Protein AF-A0A383CE31-F1 (afdb_monomer_lite)

Secondary structure (DSSP, 8-state):
---EEEEEEEE-TT--PPEEEETTT-SSHHHHHHHSPPP--EEEEEEEE--TT-----B----------EEEE-SEEEE--EEE-S-EEEEESSSSGGGEEEE-TTSB-SEEE--SSEEEEEES-EEE--EESSB-SSEEEEEEEEEEEEEES-EEES-EESSB-SSEEEEEEEEEEES-EEES-EESSB-SSEEEEEEEEEEES-EEES-TT-EEE--TT-EEES-EEE--SSS--EEE-

Organism: NCBI:txid408172

Sequence (241 aa):
GGSQSFSFSYTADNFTFSSLNVPSEYGTIQSAVDAAMVTSYSENINMSIDDPYITPAIITNYGYSGSGDTVYVSPGTYTENITIDKSVNLIATADDPVSTIIDGGHNGLVITVNSGGGLFTLNGFTIQNGQSDYVGGGILVEWGYNMIVEIKNNIIKDNYASVVGGGLYSWNAIGSVTRNIFTNNSTDEGGNAARLNHGGINFYNNTLWENDNSLYVRSSDHRIINNIIWDNDDHEFILVN

Foldseek 3Di:
DKDKDKDKDKDQPDPDAAEAEPPVRPPALQVSLVVQDFRWIWIWIDIDIPDPVDDDDTPTDDIDREGAHEYEYEFDEGQDAHEHQGAYAYEYPDPAQVRAEQAPQLPAESYEYHNLEYEHEDYRHEFENFEEQAEHSRYEADDHDHHEYHAENYEQEHAEYAAEARRYEHAEYEYEHEHYEFAHAEYDHALRRYEAAYYAYEYEHYEYEQYANNHEHEDPNYHHPHYHYDHHPDPHNYHYD

Radius of gyration: 20.83 Å; chains: 1; bounding box: 40×59×61 Å

pLDDT: mean 86.42, std 16.07, range [47.06, 98.94]

Structure (mmCIF, N/CA/C/O backbone):
data_AF-A0A383CE31-F1
#
_entry.id   AF-A0A383CE31-F1
#
loop_
_atom_site.group_PDB
_atom_site.id
_atom_site.type_symbol
_atom_site.label_atom_id
_atom_site.label_alt_id
_atom_site.label_comp_id
_atom_site.label_asym_id
_atom_site.label_entity_id
_atom_site.label_seq_id
_atom_site.pdbx_PDB_ins_code
_atom_site.Cartn_x
_atom_site.Cartn_y
_atom_site.Cartn_z
_atom_site.occupancy
_atom_site.B_iso_or_equiv
_atom_site.auth_seq_id
_atom_site.auth_comp_id
_atom_site.auth_asym_id
_atom_site.auth_atom_id
_atom_site.pdbx_PDB_model_num
ATOM 1 N N . GLY A 1 1 ? 12.964 36.914 43.853 1.00 49.59 1 GLY A N 1
ATOM 2 C CA . GLY A 1 1 ? 13.213 35.639 43.164 1.00 49.59 1 GLY A CA 1
ATOM 3 C C . GLY A 1 1 ? 11.875 35.150 42.691 1.00 49.59 1 GLY A C 1
ATOM 4 O O . GLY A 1 1 ? 10.996 35.036 43.530 1.00 49.59 1 GLY A O 1
ATOM 5 N N . GLY A 1 2 ? 11.690 34.997 41.383 1.00 60.19 2 GLY A N 1
ATOM 6 C CA . GLY A 1 2 ? 10.431 34.495 40.838 1.00 60.19 2 GLY A CA 1
ATOM 7 C C . GLY A 1 2 ? 10.354 32.981 40.993 1.00 60.19 2 GLY A C 1
ATOM 8 O O . GLY A 1 2 ? 11.372 32.299 40.868 1.00 60.19 2 GLY A O 1
ATOM 9 N N . SER A 1 3 ? 9.161 32.473 41.277 1.00 60.56 3 SER A N 1
ATOM 10 C CA . SER A 1 3 ? 8.849 31.054 41.146 1.00 60.56 3 SER A CA 1
ATOM 11 C C . SER A 1 3 ? 8.190 30.831 39.787 1.00 60.56 3 SER A C 1
ATOM 13 O O . SER A 1 3 ? 7.398 31.657 39.333 1.00 60.56 3 SER A O 1
ATOM 15 N N . GLN A 1 4 ? 8.529 29.730 39.131 1.00 56.19 4 GLN A N 1
ATOM 16 C CA . GLN A 1 4 ? 7.833 29.253 37.941 1.00 56.19 4 GLN A CA 1
ATOM 17 C C . GLN A 1 4 ? 7.315 27.861 38.262 1.00 56.19 4 GLN A C 1
ATOM 19 O O . GLN A 1 4 ? 8.020 27.070 38.894 1.00 56.19 4 GLN A O 1
ATOM 24 N N . SER A 1 5 ? 6.095 27.552 37.834 1.00 62.41 5 SER A N 1
ATOM 25 C CA . SER A 1 5 ? 5.581 26.193 37.939 1.00 62.41 5 SER A CA 1
ATOM 26 C C . SER A 1 5 ? 4.932 25.756 36.635 1.00 62.41 5 SER A C 1
ATOM 28 O O . SER A 1 5 ? 4.237 26.521 35.962 1.00 62.41 5 SER A O 1
ATOM 30 N N . PHE A 1 6 ? 5.210 24.509 36.276 1.00 61.47 6 PHE A N 1
ATOM 31 C CA . PHE A 1 6 ? 4.662 23.829 35.118 1.00 61.47 6 PHE A CA 1
ATOM 32 C C . PHE A 1 6 ? 3.796 22.681 35.626 1.00 61.47 6 PHE A C 1
ATOM 34 O O . PHE A 1 6 ? 4.237 21.900 36.472 1.00 61.47 6 PHE A O 1
ATOM 41 N N . SER A 1 7 ? 2.576 22.577 35.109 1.00 62.56 7 SER A N 1
ATOM 42 C CA . SER A 1 7 ? 1.720 21.417 35.337 1.00 62.56 7 SER A CA 1
ATOM 43 C C . SER A 1 7 ? 1.241 20.865 34.004 1.00 62.56 7 SER A C 1
ATOM 45 O O . SER A 1 7 ? 0.803 21.606 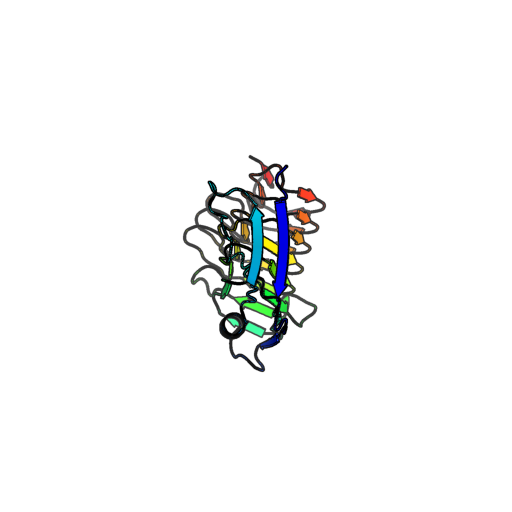33.123 1.00 62.56 7 SER A O 1
ATOM 47 N N . PHE A 1 8 ? 1.362 19.549 33.879 1.00 60.00 8 PHE A N 1
ATOM 48 C CA . PHE A 1 8 ? 0.856 18.774 32.762 1.00 60.00 8 PHE A CA 1
ATOM 49 C C . PHE A 1 8 ? -0.236 17.852 33.285 1.00 60.00 8 PHE A C 1
ATOM 51 O O . PHE A 1 8 ? -0.034 17.140 34.272 1.00 60.00 8 PHE A O 1
ATOM 58 N N . SER A 1 9 ? -1.377 17.856 32.610 1.00 61.72 9 SER A N 1
ATOM 59 C CA . SER A 1 9 ? -2.432 16.876 32.831 1.00 61.72 9 SER A CA 1
ATOM 60 C C . SER A 1 9 ? -2.987 16.429 31.490 1.00 61.72 9 SER A C 1
ATOM 62 O O . SER A 1 9 ? -3.333 17.268 30.656 1.00 61.72 9 SER A O 1
ATOM 64 N N . TYR A 1 10 ? -3.113 15.118 31.320 1.00 59.06 10 TYR A N 1
ATOM 65 C CA . TYR A 1 10 ? -3.849 14.515 30.221 1.00 59.06 10 TYR A CA 1
ATOM 66 C C . TYR A 1 10 ? -5.060 13.788 30.797 1.00 59.06 10 TYR A C 1
ATOM 68 O O . TYR A 1 10 ? -4.992 13.191 31.876 1.00 59.06 10 TYR A O 1
ATOM 76 N N . THR A 1 11 ? -6.165 13.831 30.069 1.00 55.00 11 THR A N 1
ATOM 77 C CA . THR A 1 11 ? -7.328 13.001 30.357 1.00 55.00 11 THR A CA 1
ATOM 78 C C . THR A 1 11 ? -7.693 12.305 29.066 1.00 55.00 11 THR A C 1
ATOM 80 O O . THR A 1 11 ? -8.096 12.939 28.091 1.00 55.00 11 THR A O 1
ATOM 83 N N . ALA A 1 12 ? -7.474 10.998 29.048 1.00 54.62 12 ALA A N 1
ATOM 84 C CA . ALA A 1 12 ? -7.868 10.155 27.943 1.00 54.62 12 ALA A CA 1
ATOM 85 C C . ALA A 1 12 ? -9.083 9.337 28.374 1.00 54.62 12 ALA A C 1
ATOM 87 O O . ALA A 1 12 ? -8.999 8.151 28.695 1.00 54.62 12 ALA A O 1
ATOM 88 N N . ASP A 1 13 ? -10.210 10.033 28.467 1.00 47.41 13 ASP A N 1
ATOM 89 C CA . ASP A 1 13 ? -11.486 9.394 28.737 1.00 47.41 13 ASP A CA 1
ATOM 90 C C . ASP A 1 13 ? -11.903 8.616 27.478 1.00 47.41 13 ASP A C 1
ATOM 92 O O . ASP A 1 13 ? -11.937 9.170 26.382 1.00 47.41 13 ASP A O 1
ATOM 96 N N . ASN A 1 14 ? -12.221 7.328 27.643 1.00 47.44 14 ASN A N 1
ATOM 97 C CA . ASN A 1 14 ? -12.740 6.415 26.610 1.00 47.44 14 ASN A CA 1
ATOM 98 C C . ASN A 1 14 ? -11.748 5.918 25.532 1.00 47.44 14 ASN A C 1
ATOM 100 O O . ASN A 1 14 ? -12.030 5.992 24.338 1.00 47.44 14 ASN A O 1
ATOM 104 N N . PHE A 1 15 ? -10.641 5.275 25.929 1.00 55.00 15 PHE A N 1
ATOM 105 C CA . PHE A 1 15 ? -9.902 4.365 25.032 1.00 55.00 15 PHE A CA 1
ATOM 106 C C . PHE A 1 15 ? -10.671 3.052 24.805 1.00 55.00 15 PHE A C 1
ATOM 108 O O . PHE A 1 15 ? -10.274 1.985 25.276 1.00 55.00 15 PHE A O 1
ATOM 115 N N . THR A 1 16 ? -11.810 3.109 24.126 1.00 57.97 16 THR A N 1
ATOM 116 C CA . THR A 1 16 ? -12.468 1.898 23.629 1.00 57.97 16 THR A CA 1
ATOM 117 C C . THR A 1 16 ? -11.966 1.623 22.223 1.00 57.97 16 THR A C 1
ATOM 119 O O . THR A 1 16 ? -12.256 2.399 21.318 1.00 57.97 16 THR A O 1
ATOM 122 N N . PHE A 1 17 ? -11.219 0.533 22.048 1.00 68.69 17 PHE A N 1
ATOM 123 C CA . PHE A 1 17 ? -10.912 0.003 20.724 1.00 68.69 17 PHE A CA 1
ATOM 124 C C . PHE A 1 17 ? -12.081 -0.859 20.263 1.00 68.69 17 PHE A C 1
ATOM 126 O O . PHE A 1 17 ? -12.505 -1.773 20.978 1.00 68.69 17 PHE A O 1
ATOM 133 N N . SER A 1 18 ? -12.589 -0.572 19.075 1.00 81.50 18 SER A N 1
ATOM 134 C CA . SER A 1 18 ? -13.639 -1.354 18.438 1.00 81.50 18 SER A CA 1
ATOM 135 C C . SER A 1 18 ? -13.019 -2.369 17.484 1.00 81.50 18 SER A C 1
ATOM 137 O O . SER A 1 18 ? -12.050 -2.087 16.776 1.00 81.50 18 SER A O 1
ATOM 139 N N . SER A 1 19 ? -13.582 -3.574 17.478 1.00 90.56 19 SER A N 1
ATOM 140 C CA . SER A 1 19 ? -13.362 -4.550 16.411 1.00 90.56 19 SER A CA 1
ATOM 141 C C . SER A 1 19 ? -14.555 -4.466 15.474 1.00 90.56 19 SER A C 1
ATOM 143 O O . SER A 1 19 ? -15.678 -4.667 15.928 1.00 90.56 19 SER A O 1
ATOM 145 N N . LEU A 1 20 ? -14.313 -4.130 14.210 1.00 94.44 20 LEU A N 1
ATOM 146 C CA . LEU A 1 20 ? -15.341 -3.994 13.182 1.00 94.44 20 LEU A CA 1
ATOM 147 C C . LEU A 1 20 ? -15.183 -5.142 12.188 1.00 94.44 20 LEU A C 1
ATOM 149 O O . LEU A 1 20 ? -14.105 -5.317 11.620 1.00 94.44 20 LEU A O 1
ATOM 153 N N . ASN A 1 21 ? -16.233 -5.935 11.992 1.00 97.19 21 ASN A N 1
ATOM 154 C CA . ASN A 1 21 ? -16.145 -7.171 11.213 1.00 97.19 21 ASN A CA 1
ATOM 155 C C . ASN A 1 21 ? -16.804 -7.035 9.833 1.00 97.19 21 ASN A C 1
ATOM 157 O O . ASN A 1 21 ? -18.001 -6.766 9.710 1.00 97.19 21 ASN A O 1
ATOM 161 N N . VAL A 1 22 ? -16.037 -7.303 8.781 1.00 97.94 22 VAL A N 1
ATOM 162 C CA . VAL A 1 22 ? -16.496 -7.314 7.388 1.00 97.94 22 VAL A CA 1
ATOM 163 C C . VAL A 1 22 ? -16.534 -8.770 6.886 1.00 97.94 22 VAL A C 1
ATOM 165 O O . VAL A 1 22 ? -15.551 -9.496 7.065 1.00 97.94 22 VAL A O 1
ATOM 168 N N . PRO A 1 23 ? -17.637 -9.246 6.273 1.00 97.56 23 PRO A N 1
ATOM 169 C CA . PRO A 1 23 ? -18.865 -8.514 5.966 1.00 97.56 23 PRO A CA 1
ATOM 170 C C . PRO A 1 23 ? -19.966 -8.618 7.045 1.00 97.56 23 PRO A C 1
ATOM 172 O O . PRO A 1 23 ? -21.088 -8.169 6.822 1.00 97.56 23 PRO A O 1
ATOM 175 N N . SER A 1 24 ? -19.713 -9.282 8.181 1.00 96.25 24 SER A N 1
ATOM 176 C CA . SER A 1 24 ? -20.780 -9.681 9.118 1.00 96.25 24 SER A CA 1
ATOM 177 C C . SER A 1 24 ? -21.481 -8.517 9.824 1.00 96.25 24 SER A C 1
ATOM 179 O O . SER A 1 24 ? -22.653 -8.644 10.170 1.00 96.25 24 SER A O 1
ATOM 181 N N . GLU A 1 25 ? -20.777 -7.408 10.053 1.00 97.06 25 GLU A N 1
ATOM 182 C CA . GLU A 1 25 ? -21.326 -6.179 10.646 1.00 97.06 25 GLU A CA 1
ATOM 183 C C . GLU A 1 25 ? -21.444 -5.056 9.610 1.00 97.06 25 GLU A C 1
ATOM 185 O O . GLU A 1 25 ? -22.424 -4.314 9.611 1.00 97.06 25 GLU A O 1
ATOM 190 N N . TYR A 1 26 ? -20.468 -4.961 8.705 1.00 97.62 26 TYR A N 1
ATOM 191 C CA . TYR A 1 26 ? -20.374 -3.923 7.682 1.00 97.62 26 TYR A CA 1
ATOM 192 C C . TYR A 1 26 ? -20.266 -4.560 6.305 1.00 97.62 26 TYR A C 1
ATOM 194 O O . TYR A 1 26 ? -19.402 -5.397 6.084 1.00 97.62 26 TYR A O 1
ATOM 202 N N . GLY A 1 27 ? -21.113 -4.152 5.358 1.00 96.44 27 GLY A N 1
ATOM 203 C CA . GLY A 1 27 ? -21.150 -4.765 4.024 1.00 96.44 27 GLY A CA 1
ATOM 204 C C . GLY A 1 27 ? -19.946 -4.446 3.129 1.00 96.44 27 GLY A C 1
ATOM 205 O O . GLY A 1 27 ? -19.768 -5.113 2.117 1.00 96.44 27 GLY A O 1
ATOM 206 N N . THR A 1 28 ? -19.147 -3.436 3.485 1.00 98.06 28 THR A N 1
ATOM 207 C CA . THR A 1 28 ? -17.977 -2.965 2.723 1.00 98.06 28 THR A CA 1
ATOM 208 C C . THR A 1 28 ? -16.838 -2.608 3.671 1.00 98.06 28 THR A C 1
ATOM 210 O O . THR A 1 28 ? -17.096 -2.226 4.823 1.00 98.06 28 THR A O 1
ATOM 213 N N . ILE A 1 29 ? -15.594 -2.684 3.194 1.00 98.31 29 ILE A N 1
ATOM 214 C CA . ILE A 1 29 ? -14.424 -2.295 3.992 1.00 98.31 29 ILE A CA 1
ATOM 215 C C . ILE A 1 29 ? -14.474 -0.795 4.287 1.00 98.31 29 ILE A C 1
ATOM 217 O O . ILE A 1 29 ? -14.274 -0.407 5.441 1.00 98.31 29 ILE A O 1
ATOM 221 N N . GLN A 1 30 ? -14.828 0.038 3.300 1.00 97.81 30 GLN A N 1
ATOM 222 C CA . GLN A 1 30 ? -14.938 1.483 3.520 1.00 97.81 30 GLN A CA 1
ATOM 223 C C . GLN A 1 30 ? -15.952 1.817 4.621 1.00 97.81 30 GLN A C 1
ATOM 225 O O . GLN A 1 30 ? -15.639 2.598 5.512 1.00 97.81 30 GLN A O 1
ATOM 230 N N . SER A 1 31 ? -17.128 1.176 4.644 1.00 97.38 31 SER A N 1
ATOM 231 C CA . SER A 1 31 ? -18.125 1.458 5.690 1.00 97.38 31 SER A CA 1
ATOM 232 C C . SER A 1 31 ? -17.650 1.106 7.106 1.00 97.38 31 SER A C 1
ATOM 234 O O . SER A 1 31 ? -18.034 1.779 8.061 1.00 97.38 31 SER A O 1
ATOM 236 N N . ALA A 1 32 ? -16.792 0.088 7.252 1.00 96.50 32 ALA A N 1
ATOM 237 C CA . ALA A 1 32 ? -16.159 -0.226 8.531 1.00 96.50 32 ALA A CA 1
ATOM 238 C C . ALA A 1 32 ? -15.081 0.811 8.891 1.00 96.50 32 ALA A C 1
ATOM 240 O O . ALA A 1 32 ? -15.013 1.258 10.033 1.00 96.50 32 ALA A O 1
ATOM 241 N N . VAL A 1 33 ? -14.270 1.251 7.925 1.00 94.25 33 VAL A N 1
ATOM 242 C CA . VAL A 1 33 ? -13.296 2.339 8.134 1.00 94.25 33 VAL A CA 1
ATOM 243 C C . VAL A 1 33 ? -13.997 3.642 8.536 1.00 94.25 33 VAL A C 1
ATOM 245 O O . VAL A 1 33 ? -13.541 4.336 9.447 1.00 94.25 33 VAL A O 1
ATOM 248 N N . ASP A 1 34 ? -15.130 3.967 7.919 1.00 93.25 34 ASP A N 1
ATOM 249 C CA . ASP A 1 34 ? -15.921 5.158 8.238 1.00 93.25 34 ASP A CA 1
ATOM 250 C C . ASP A 1 34 ? -16.468 5.100 9.669 1.00 93.25 34 ASP A C 1
ATOM 25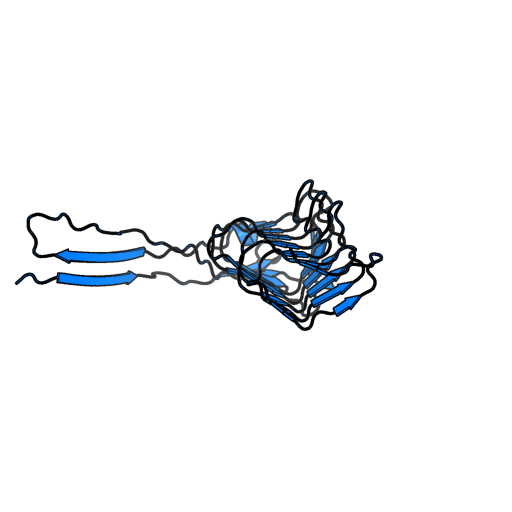2 O O . ASP A 1 34 ? -16.431 6.103 10.384 1.00 93.25 34 ASP A O 1
ATOM 256 N N . ALA A 1 35 ? -16.917 3.917 10.101 1.00 91.38 35 ALA A N 1
ATOM 257 C CA . ALA A 1 35 ? -17.439 3.677 11.442 1.00 91.38 35 ALA A CA 1
ATOM 258 C C . ALA A 1 35 ? -16.358 3.625 12.536 1.00 91.38 35 ALA A C 1
ATOM 260 O O . ALA A 1 35 ? -16.682 3.815 13.710 1.00 91.38 35 ALA A O 1
ATOM 261 N N . ALA A 1 36 ? -15.091 3.395 12.175 1.00 88.19 36 ALA A N 1
ATOM 262 C CA . ALA A 1 36 ? -13.982 3.450 13.119 1.00 88.19 36 ALA A CA 1
ATOM 263 C C . ALA A 1 36 ? -13.862 4.857 13.730 1.00 88.19 36 ALA A C 1
ATOM 265 O O . ALA A 1 36 ? -13.852 5.880 13.027 1.00 88.19 36 ALA A O 1
ATOM 266 N N . MET A 1 37 ? -13.780 4.906 15.058 1.00 76.50 37 MET A N 1
ATOM 267 C CA . MET A 1 37 ? -13.791 6.155 15.814 1.00 76.50 37 MET A CA 1
ATOM 268 C C . MET A 1 37 ? -12.406 6.781 15.828 1.00 76.50 37 MET A C 1
ATOM 270 O O . MET A 1 37 ? -11.449 6.117 16.204 1.00 76.50 37 MET A O 1
ATOM 274 N N . VAL A 1 38 ? -12.302 8.078 15.522 1.00 70.38 38 VAL A N 1
ATOM 275 C CA . VAL A 1 38 ? -11.075 8.852 15.758 1.00 70.38 38 VAL A CA 1
ATOM 276 C C . VAL A 1 38 ? -10.886 9.001 17.266 1.00 70.38 38 VAL A C 1
ATOM 278 O O . VAL A 1 38 ? -11.741 9.585 17.933 1.00 70.38 38 VAL A O 1
ATOM 281 N N . THR A 1 39 ? -9.778 8.506 17.824 1.00 61.28 39 THR A N 1
ATOM 282 C CA . THR A 1 39 ? -9.453 8.860 19.210 1.00 61.28 39 THR A CA 1
ATOM 283 C C . THR A 1 39 ? -8.948 10.297 19.227 1.00 61.28 39 THR A C 1
ATOM 285 O O . THR A 1 39 ? -8.109 10.697 18.418 1.00 61.28 39 THR A O 1
ATOM 288 N N . SER A 1 40 ? -9.485 11.078 20.152 1.00 58.06 40 SER A N 1
ATOM 289 C CA . SER A 1 40 ? -9.029 12.428 20.445 1.00 58.06 40 SER A CA 1
ATOM 290 C C . SER A 1 40 ? -8.795 12.521 21.939 1.00 58.06 40 SER A C 1
ATOM 292 O O . SER A 1 40 ? -9.679 12.164 22.719 1.00 58.06 40 SER A O 1
ATOM 294 N N . TYR A 1 41 ? -7.639 13.025 22.345 1.00 57.47 41 TYR A N 1
ATOM 295 C CA . TYR A 1 41 ? -7.376 13.360 23.737 1.00 57.47 41 TYR A CA 1
ATOM 296 C C . TYR A 1 41 ? -7.158 14.862 23.885 1.00 57.47 41 TYR A C 1
ATOM 298 O O . TYR A 1 41 ? -6.749 15.545 22.946 1.00 57.47 41 TYR A O 1
ATOM 306 N N . SER A 1 42 ? -7.445 15.370 25.082 1.00 56.19 42 SER A N 1
ATOM 307 C CA . SER A 1 42 ? -7.141 16.750 25.448 1.00 56.19 42 SER A CA 1
ATOM 308 C C . SER A 1 42 ? -5.919 16.771 26.364 1.00 56.19 42 SER A C 1
ATOM 310 O O . SER A 1 42 ? -5.914 16.169 27.441 1.00 56.19 42 SER A O 1
ATOM 312 N N . GLU A 1 43 ? -4.861 17.439 25.914 1.00 58.28 43 GLU A N 1
ATOM 313 C CA . GLU A 1 43 ? -3.704 17.775 26.741 1.00 58.28 43 GLU A CA 1
ATOM 314 C C . GLU A 1 43 ? -3.860 19.203 27.266 1.00 58.28 43 GLU A C 1
ATOM 316 O O . GLU A 1 43 ? -4.075 20.139 26.494 1.00 58.28 43 GLU A O 1
ATOM 321 N N . ASN A 1 44 ? -3.725 19.382 28.582 1.00 59.22 44 ASN A N 1
ATOM 322 C CA . ASN A 1 44 ? -3.651 20.705 29.194 1.00 59.22 44 ASN A CA 1
ATOM 323 C C . ASN A 1 44 ? -2.218 20.952 29.677 1.00 59.22 44 ASN A C 1
ATOM 325 O O . ASN A 1 44 ? -1.747 20.297 30.615 1.00 59.22 44 ASN A O 1
ATOM 329 N N . ILE A 1 45 ? -1.538 21.916 29.048 1.00 61.81 45 ILE A N 1
ATOM 330 C CA . ILE A 1 45 ? -0.236 22.422 29.490 1.00 61.81 45 ILE A CA 1
ATOM 331 C C . ILE A 1 45 ? -0.444 23.788 30.141 1.00 61.81 45 ILE A C 1
ATOM 333 O O . ILE A 1 45 ? -0.687 24.790 29.464 1.00 61.81 45 ILE A O 1
ATOM 337 N N . ASN A 1 46 ? -0.306 23.830 31.464 1.00 62.62 46 ASN A N 1
ATOM 338 C CA . ASN A 1 46 ? -0.428 25.053 32.245 1.00 62.62 46 ASN A CA 1
ATOM 339 C C . ASN A 1 46 ? 0.956 25.508 32.712 1.00 62.62 46 ASN A C 1
ATOM 341 O O . ASN A 1 46 ? 1.579 24.875 33.571 1.00 62.62 46 ASN A O 1
ATOM 345 N N . MET A 1 47 ? 1.415 26.638 32.175 1.00 60.00 47 MET A N 1
ATOM 346 C CA . MET A 1 47 ? 2.572 27.368 32.691 1.00 60.00 47 MET A CA 1
ATOM 347 C C . MET A 1 47 ? 2.087 28.536 33.540 1.00 60.00 47 MET A C 1
ATOM 349 O O . MET A 1 47 ? 1.315 29.367 33.068 1.00 60.00 47 MET A O 1
ATOM 353 N N . SER A 1 48 ? 2.551 28.615 34.785 1.00 62.34 48 SER A N 1
ATOM 354 C CA . SER A 1 48 ? 2.334 29.783 35.637 1.00 62.34 48 SER A CA 1
ATOM 355 C C . SER A 1 48 ? 3.670 30.424 35.984 1.00 62.34 48 SER A C 1
ATOM 357 O O . SER A 1 48 ? 4.644 29.752 36.339 1.00 62.34 48 SER A O 1
ATOM 359 N N . ILE A 1 49 ? 3.707 31.744 35.853 1.00 63.00 49 ILE A N 1
ATOM 360 C CA . ILE A 1 49 ? 4.860 32.583 36.155 1.00 63.00 49 ILE A CA 1
ATOM 361 C C . ILE A 1 49 ? 4.393 33.714 37.067 1.00 63.00 49 ILE A C 1
ATOM 363 O O . ILE A 1 49 ? 3.325 34.282 36.854 1.00 63.00 49 ILE A O 1
ATOM 367 N N . ASP A 1 50 ? 5.190 34.035 38.081 1.00 63.69 50 ASP A N 1
ATOM 368 C CA . ASP A 1 50 ? 4.929 35.142 39.012 1.00 63.69 50 ASP A CA 1
ATOM 369 C C . ASP A 1 50 ? 5.525 36.467 38.487 1.00 63.69 50 ASP A C 1
ATOM 371 O O . ASP A 1 50 ? 6.181 37.215 39.212 1.00 63.69 50 ASP A O 1
ATOM 375 N N . ASP A 1 51 ? 5.386 36.706 37.176 1.00 65.06 51 ASP A N 1
ATOM 376 C CA . ASP A 1 51 ? 5.840 37.928 36.506 1.00 65.06 51 ASP A CA 1
ATOM 377 C C . ASP A 1 51 ? 4.620 38.751 36.053 1.00 65.06 51 ASP A C 1
ATOM 379 O O . ASP A 1 51 ? 3.920 38.338 35.124 1.00 65.06 51 ASP A O 1
ATOM 383 N N . PRO A 1 52 ? 4.349 39.921 36.668 1.00 65.94 52 PRO A N 1
ATOM 384 C CA . PRO A 1 52 ? 3.184 40.746 36.347 1.00 65.94 52 PRO A CA 1
ATOM 385 C C . PRO A 1 52 ? 3.251 41.408 34.960 1.00 65.94 52 PRO A C 1
ATOM 387 O O . PRO A 1 52 ? 2.289 42.066 34.562 1.00 65.94 52 PRO A O 1
ATOM 390 N N . TYR A 1 53 ? 4.359 41.261 34.224 1.00 66.81 53 TYR A N 1
ATOM 391 C CA . TYR A 1 53 ? 4.543 41.842 32.893 1.00 66.81 53 TYR A CA 1
ATOM 392 C C . TYR A 1 53 ? 4.408 40.830 31.746 1.00 66.81 53 TYR A C 1
ATOM 394 O O . TYR A 1 53 ? 4.502 41.227 30.583 1.00 66.81 53 TYR A O 1
ATOM 402 N N . ILE A 1 54 ? 4.167 39.545 32.036 1.00 61.94 54 ILE A N 1
ATOM 403 C CA . ILE A 1 54 ? 4.016 38.494 31.021 1.00 61.94 54 ILE A CA 1
ATOM 404 C C . ILE A 1 54 ? 2.625 37.854 31.129 1.00 61.94 54 ILE A C 1
ATOM 406 O O . ILE A 1 54 ? 2.153 37.515 32.209 1.00 61.94 54 ILE A O 1
ATOM 410 N N . THR A 1 55 ? 1.964 37.653 29.988 1.00 58.47 55 THR A N 1
ATOM 411 C CA . THR A 1 55 ? 0.741 36.844 29.893 1.00 58.47 55 THR A CA 1
ATOM 412 C C . THR A 1 55 ? 1.126 35.379 29.652 1.00 58.47 55 THR A C 1
ATOM 414 O O . THR A 1 55 ? 1.794 35.094 28.656 1.00 58.47 55 THR A O 1
ATOM 417 N N . PRO A 1 56 ? 0.761 34.426 30.533 1.00 58.09 56 PRO A N 1
ATOM 418 C CA . PRO A 1 56 ? 1.035 33.016 30.284 1.00 58.09 56 PRO A CA 1
ATOM 419 C C . PRO A 1 56 ? 0.306 32.543 29.020 1.00 58.09 56 PRO A C 1
ATOM 421 O O . PRO A 1 56 ? -0.905 32.721 28.894 1.00 58.09 56 PRO A O 1
ATOM 424 N N . ALA A 1 57 ? 1.030 31.925 28.086 1.00 57.34 57 ALA A N 1
ATOM 425 C CA . ALA A 1 57 ? 0.421 31.245 26.950 1.00 57.34 57 ALA A CA 1
ATOM 426 C C . ALA A 1 57 ? -0.078 29.866 27.406 1.00 57.34 57 ALA A C 1
ATOM 428 O O . ALA A 1 57 ? 0.723 28.994 27.744 1.00 57.34 57 ALA A O 1
ATOM 429 N N . ILE A 1 58 ? -1.397 29.674 27.437 1.00 55.56 58 ILE A N 1
ATOM 430 C CA . ILE A 1 58 ? -2.013 28.361 27.650 1.00 55.56 58 ILE A CA 1
ATOM 431 C C . ILE A 1 58 ? -2.072 27.657 26.291 1.00 55.56 58 ILE A C 1
ATOM 433 O O . ILE A 1 58 ? -2.761 28.126 25.384 1.00 55.56 58 ILE A O 1
ATOM 437 N N . ILE A 1 59 ? -1.383 26.525 26.145 1.00 55.06 59 ILE A N 1
ATOM 438 C CA . ILE A 1 59 ? -1.589 25.626 25.003 1.00 55.06 59 ILE A CA 1
ATOM 439 C C . ILE A 1 59 ? -2.693 24.651 25.422 1.00 55.06 59 ILE A C 1
ATOM 441 O O . ILE A 1 59 ? -2.462 23.767 26.240 1.00 55.06 59 ILE A O 1
ATOM 445 N N . THR A 1 60 ? -3.909 24.859 24.913 1.00 50.88 60 THR A N 1
ATOM 446 C CA . THR A 1 60 ? -5.114 24.082 25.278 1.00 50.88 60 THR A CA 1
ATOM 447 C C . THR A 1 60 ? -5.537 23.058 24.233 1.00 50.88 60 THR A C 1
ATOM 449 O O . THR A 1 60 ? -6.615 22.487 24.349 1.00 50.88 60 THR A O 1
ATOM 452 N N . ASN A 1 61 ? -4.737 22.811 23.194 1.00 47.81 61 ASN A N 1
ATOM 453 C CA . ASN A 1 61 ? -5.127 21.811 22.208 1.00 47.81 61 ASN A CA 1
ATOM 454 C C . ASN A 1 61 ? -3.915 21.201 21.504 1.00 47.81 61 ASN A C 1
ATOM 456 O O . ASN A 1 61 ? -3.448 21.707 20.486 1.00 47.81 61 ASN A O 1
ATOM 460 N N . TYR A 1 62 ? -3.412 20.104 22.062 1.00 47.41 62 TYR A N 1
ATOM 461 C CA . TYR A 1 62 ? -2.650 19.113 21.311 1.00 47.41 62 TYR A CA 1
ATOM 462 C C . TYR A 1 62 ? -3.479 17.828 21.341 1.00 47.41 62 TYR A C 1
ATOM 464 O O . TYR A 1 62 ? -3.543 17.145 22.359 1.00 47.41 62 TYR A O 1
ATOM 472 N N . GLY A 1 63 ? -4.201 17.559 20.255 1.00 47.06 63 GLY A N 1
ATOM 473 C CA . GLY A 1 63 ? -4.871 16.282 20.042 1.00 47.06 63 GLY A CA 1
ATOM 474 C C . GLY A 1 63 ? -4.086 15.504 18.998 1.00 47.06 63 GLY A C 1
ATOM 475 O O . GLY A 1 63 ? -3.882 16.016 17.899 1.00 47.06 63 GLY A O 1
ATOM 476 N N . TYR A 1 64 ? -3.636 14.289 19.315 1.00 50.34 64 TYR A N 1
ATOM 477 C CA . TYR A 1 64 ? -3.354 13.319 18.254 1.00 50.34 64 TYR A CA 1
ATOM 478 C C . TYR A 1 64 ? -4.671 12.697 17.805 1.00 50.34 64 TYR A C 1
ATOM 480 O O . TYR A 1 64 ? -5.501 12.329 18.635 1.00 50.34 64 TYR A O 1
ATOM 488 N N . SER A 1 65 ? -4.804 12.505 16.499 1.00 49.75 65 SER A N 1
ATOM 489 C CA . SER A 1 65 ? -5.770 11.606 15.877 1.00 49.75 65 SER A CA 1
ATOM 490 C C . SER A 1 65 ? -5.179 10.189 15.830 1.00 49.75 65 SER A C 1
ATOM 492 O O . SER A 1 65 ? -4.471 9.818 14.895 1.00 49.75 65 SER A O 1
ATOM 494 N N . GLY A 1 66 ? -5.414 9.381 16.864 1.00 55.00 66 GLY A N 1
ATOM 495 C CA . GLY A 1 66 ? -4.773 8.066 17.015 1.00 55.00 66 GLY A CA 1
ATOM 496 C C . GLY A 1 66 ? -5.763 6.919 17.161 1.00 55.00 66 GLY A C 1
ATOM 497 O O . GLY A 1 66 ? -5.758 6.240 18.184 1.00 55.00 66 GLY A O 1
ATOM 498 N N . SER A 1 67 ? -6.688 6.714 16.231 1.00 60.09 67 SER A N 1
ATOM 499 C CA . SER A 1 67 ? -7.583 5.555 16.305 1.00 60.09 67 SER A CA 1
ATOM 500 C C . SER A 1 67 ? -6.841 4.210 16.240 1.00 60.09 67 SER A C 1
ATOM 502 O O . SER A 1 67 ? -6.009 3.966 15.377 1.00 60.09 67 SER A O 1
ATOM 504 N N . GLY A 1 68 ? -7.108 3.331 17.207 1.00 65.25 68 GLY A N 1
ATOM 505 C CA . GLY A 1 68 ? -6.545 1.974 17.261 1.00 65.25 68 GLY A CA 1
ATOM 506 C C . GLY A 1 68 ? -7.548 0.894 16.856 1.00 65.25 68 GLY A C 1
ATOM 507 O O . GLY A 1 68 ? -7.287 -0.290 17.068 1.00 65.25 68 GLY A O 1
ATOM 508 N N . ASP A 1 69 ? -8.703 1.298 16.325 1.00 88.56 69 ASP A N 1
ATOM 509 C CA . ASP A 1 69 ? -9.759 0.385 15.905 1.00 88.56 69 ASP A CA 1
ATOM 510 C C . ASP A 1 69 ? -9.237 -0.586 14.846 1.00 88.56 69 ASP A C 1
ATOM 512 O O . ASP A 1 69 ? -8.363 -0.268 14.030 1.00 88.56 69 ASP A O 1
ATOM 516 N N . THR A 1 70 ? -9.754 -1.808 14.904 1.00 93.31 70 THR A N 1
ATOM 517 C CA . THR A 1 70 ? -9.340 -2.885 14.010 1.00 93.31 70 THR A CA 1
ATOM 518 C C . THR A 1 70 ? -10.509 -3.303 13.142 1.00 93.31 70 THR A C 1
ATOM 520 O O . THR A 1 70 ? -11.540 -3.742 13.646 1.00 93.31 70 THR A O 1
ATOM 523 N N . VAL A 1 71 ? -10.329 -3.181 11.832 1.00 97.00 71 VAL A N 1
ATOM 524 C CA . VAL A 1 71 ? -11.233 -3.713 10.820 1.00 97.00 71 VAL A CA 1
ATOM 525 C C . VAL A 1 71 ? -10.742 -5.111 10.454 1.00 97.00 71 VAL A C 1
ATOM 527 O O . VAL A 1 71 ? -9.700 -5.269 9.812 1.00 97.00 71 VAL A O 1
ATOM 530 N N . TYR A 1 72 ? -11.489 -6.126 10.882 1.00 98.06 72 TYR A N 1
ATOM 531 C CA . TYR A 1 72 ? -11.258 -7.519 10.520 1.00 98.06 72 TYR A CA 1
ATOM 532 C C . TYR A 1 72 ? -12.046 -7.866 9.262 1.00 98.06 72 TYR A C 1
ATOM 534 O O . TYR A 1 72 ? -13.264 -7.697 9.218 1.00 98.06 72 TYR A O 1
ATOM 542 N N . VAL A 1 73 ? -11.360 -8.384 8.247 1.00 98.62 73 VAL A N 1
ATOM 543 C CA . VAL A 1 73 ? -11.966 -8.709 6.952 1.00 98.62 73 VAL A CA 1
ATOM 544 C C . VAL A 1 73 ? -11.933 -10.215 6.721 1.00 98.62 73 VAL A C 1
ATOM 546 O O . VAL A 1 73 ? -10.882 -10.858 6.780 1.00 98.62 73 VAL A O 1
ATOM 549 N N . SER A 1 74 ? -13.104 -10.801 6.497 1.00 98.62 74 SER A N 1
ATOM 550 C CA . SER A 1 74 ? -13.260 -12.219 6.160 1.00 98.62 74 SER A CA 1
ATOM 551 C C . SER A 1 74 ? -12.803 -12.503 4.726 1.00 98.62 74 SER A C 1
ATOM 553 O O . SER A 1 74 ? -12.895 -11.599 3.891 1.00 98.62 74 SER A O 1
ATOM 555 N N . PRO A 1 75 ? -12.375 -13.743 4.407 1.00 98.75 75 PRO A N 1
ATOM 556 C CA . PRO A 1 75 ? -12.077 -14.148 3.036 1.00 98.75 75 PRO A CA 1
ATOM 557 C C . PRO A 1 75 ? -13.167 -13.728 2.044 1.00 98.75 75 PRO A C 1
ATOM 559 O O . PRO A 1 75 ? -14.359 -13.892 2.314 1.00 98.75 75 PRO A O 1
ATOM 562 N N . GLY A 1 76 ? -12.759 -13.217 0.887 1.00 98.50 76 GLY A N 1
ATOM 563 C CA . GLY A 1 76 ? -13.656 -12.705 -0.143 1.00 98.50 76 GLY A CA 1
ATOM 564 C C . GLY A 1 76 ? -12.964 -11.738 -1.099 1.00 98.50 76 GLY A C 1
ATOM 565 O O . GLY A 1 76 ? -11.815 -11.353 -0.887 1.00 98.50 76 GLY A O 1
ATOM 566 N N . THR A 1 77 ? -13.681 -11.342 -2.150 1.00 98.56 77 THR A N 1
ATOM 567 C CA . THR A 1 77 ? -13.264 -10.280 -3.072 1.00 98.56 77 THR A CA 1
ATOM 568 C C . THR A 1 77 ? -14.131 -9.053 -2.841 1.00 98.56 77 THR A C 1
ATOM 570 O O . THR A 1 77 ? -15.353 -9.122 -2.974 1.00 98.56 77 THR A O 1
ATOM 573 N N . TYR A 1 78 ? -13.483 -7.943 -2.514 1.00 98.56 78 TYR A N 1
ATOM 574 C CA . TYR A 1 78 ? -14.087 -6.654 -2.217 1.00 98.56 78 TYR A CA 1
ATOM 575 C C . TYR A 1 78 ? -13.682 -5.683 -3.322 1.00 98.56 78 TYR A C 1
ATOM 577 O O . TYR A 1 78 ? -12.540 -5.228 -3.362 1.00 98.56 78 TYR A O 1
ATOM 585 N N . THR A 1 79 ? -14.592 -5.416 -4.261 1.00 98.56 79 THR A N 1
ATOM 586 C CA . THR A 1 79 ? -14.354 -4.444 -5.335 1.00 98.56 79 THR A CA 1
ATOM 587 C C . THR A 1 79 ? -14.659 -3.041 -4.823 1.00 98.56 79 THR A C 1
ATOM 589 O O . THR A 1 79 ? -15.818 -2.623 -4.810 1.00 98.56 79 THR A O 1
ATOM 592 N N . GLU A 1 80 ? -13.631 -2.348 -4.340 1.00 98.06 80 GLU A N 1
ATOM 593 C CA . GLU A 1 80 ? -13.730 -1.076 -3.620 1.00 98.06 80 GLU A CA 1
ATOM 594 C C . GLU A 1 80 ? -12.449 -0.241 -3.799 1.00 98.06 80 GLU A C 1
ATOM 596 O O . GLU A 1 80 ? -11.360 -0.782 -3.992 1.00 98.06 80 GLU A O 1
ATOM 601 N N . ASN A 1 81 ? -12.571 1.080 -3.645 1.00 98.44 81 ASN A N 1
ATOM 602 C CA . ASN A 1 81 ? -11.445 1.999 -3.486 1.00 98.44 81 ASN A CA 1
ATOM 603 C C . ASN A 1 81 ? -11.538 2.619 -2.087 1.00 98.44 81 ASN A C 1
ATOM 605 O O . ASN A 1 81 ? -12.524 3.288 -1.771 1.00 98.44 81 ASN A O 1
ATOM 609 N N . ILE A 1 82 ? -10.537 2.373 -1.244 1.00 98.25 82 ILE A N 1
ATOM 610 C CA . ILE A 1 82 ? -10.590 2.669 0.189 1.00 98.25 82 ILE A CA 1
ATOM 611 C C . ILE A 1 82 ? -9.811 3.947 0.496 1.00 98.25 82 ILE A C 1
ATOM 613 O O . ILE A 1 82 ? -8.656 4.095 0.100 1.00 98.25 82 ILE A O 1
ATOM 617 N N . THR A 1 83 ? -10.416 4.847 1.264 1.00 96.75 83 THR A N 1
ATOM 618 C CA . THR A 1 83 ? -9.7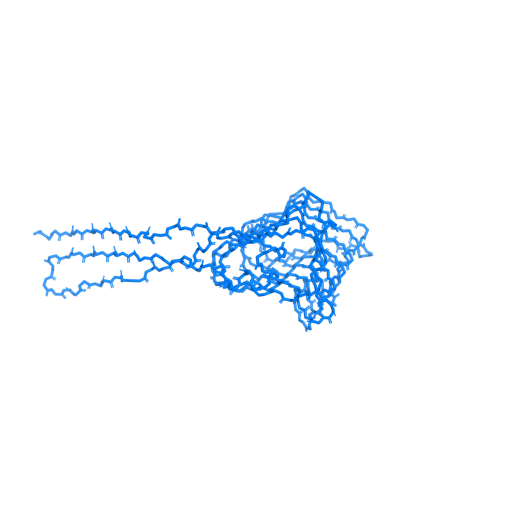67 6.032 1.830 1.00 96.75 83 THR A CA 1
ATOM 619 C C . THR A 1 83 ? -9.618 5.883 3.339 1.00 96.75 83 THR A C 1
ATOM 621 O O . THR A 1 83 ? -10.594 5.673 4.058 1.00 96.75 83 THR A O 1
ATOM 624 N N . ILE A 1 84 ? -8.381 6.020 3.812 1.00 93.44 84 ILE A N 1
ATOM 625 C CA . ILE A 1 84 ? -7.984 5.992 5.217 1.00 93.44 84 ILE A CA 1
ATOM 626 C C . ILE A 1 84 ? -7.588 7.410 5.634 1.00 93.44 84 ILE A C 1
ATOM 628 O O . ILE A 1 84 ? -6.513 7.891 5.283 1.00 93.44 84 ILE A O 1
ATOM 632 N N . ASP A 1 85 ? -8.439 8.075 6.405 1.00 90.31 85 ASP A N 1
ATOM 633 C CA . ASP A 1 85 ? -8.243 9.445 6.906 1.00 90.31 85 ASP A CA 1
ATOM 634 C C . ASP A 1 85 ? -7.967 9.502 8.421 1.00 90.31 85 ASP A C 1
ATOM 636 O O . ASP A 1 85 ? -7.885 10.568 9.033 1.00 90.31 85 ASP A O 1
ATOM 640 N N . LYS A 1 86 ? -7.785 8.333 9.036 1.00 86.56 86 LYS A N 1
ATOM 641 C CA . LYS A 1 86 ? -7.552 8.142 10.468 1.00 86.56 86 LYS A CA 1
ATOM 642 C C . LYS A 1 86 ? -6.614 6.959 10.700 1.00 86.56 86 LYS A C 1
ATOM 644 O O . LYS A 1 86 ? -6.307 6.211 9.777 1.00 86.56 86 LYS A O 1
ATOM 649 N N . SER A 1 87 ? -6.161 6.771 11.936 1.00 88.69 87 SER A N 1
ATOM 650 C CA . SER A 1 87 ? -5.362 5.586 12.259 1.00 88.69 87 SER A CA 1
ATOM 651 C C . SER A 1 87 ? -6.248 4.329 12.255 1.00 88.69 87 SER A C 1
ATOM 653 O O . SER A 1 87 ? -7.361 4.340 12.775 1.00 88.69 87 SER A O 1
ATOM 655 N N . VAL A 1 88 ? -5.823 3.232 11.648 1.00 91.56 88 VAL A N 1
ATOM 656 C CA . VAL A 1 88 ? -6.648 2.017 11.617 1.00 91.56 88 VAL A CA 1
ATOM 657 C C . VAL A 1 88 ? -5.783 0.793 11.409 1.00 91.56 88 VAL A C 1
ATOM 659 O O . VAL A 1 88 ? -4.769 0.833 10.704 1.00 91.56 88 VAL A O 1
ATOM 662 N N . ASN A 1 89 ? -6.208 -0.315 12.006 1.00 94.69 89 ASN A N 1
ATOM 663 C CA . ASN A 1 89 ? -5.664 -1.622 11.693 1.00 94.69 89 ASN A CA 1
ATOM 664 C C . ASN A 1 89 ? -6.600 -2.341 10.730 1.00 94.69 89 ASN A C 1
ATOM 666 O O . ASN A 1 89 ? -7.680 -2.765 11.124 1.00 94.69 89 ASN A O 1
ATOM 670 N N . LEU A 1 90 ? -6.186 -2.503 9.478 1.00 97.38 90 LEU A N 1
ATOM 671 C CA . LEU A 1 90 ? -6.899 -3.306 8.495 1.00 97.38 90 LEU A CA 1
ATOM 672 C C . LEU A 1 90 ? -6.249 -4.692 8.434 1.00 97.38 90 LEU A C 1
ATOM 674 O O . LEU A 1 90 ? -5.084 -4.832 8.048 1.00 97.38 90 LEU A O 1
ATOM 678 N N . ILE A 1 91 ? -6.982 -5.717 8.875 1.00 98.44 91 ILE A N 1
ATOM 679 C CA . ILE A 1 91 ? -6.457 -7.073 9.075 1.00 98.44 91 ILE A CA 1
ATOM 680 C C . ILE A 1 91 ? -7.366 -8.096 8.396 1.00 98.44 91 ILE A C 1
ATOM 682 O O . ILE A 1 91 ? -8.536 -8.238 8.751 1.00 98.44 91 ILE A O 1
ATOM 686 N N . ALA A 1 92 ? -6.820 -8.858 7.455 1.00 98.50 92 ALA A N 1
ATOM 687 C CA . ALA A 1 92 ? -7.489 -10.034 6.934 1.00 98.50 92 ALA A CA 1
ATOM 688 C C . ALA A 1 92 ? -7.482 -11.136 7.998 1.00 98.50 92 ALA A C 1
ATOM 690 O O . ALA A 1 92 ? -6.489 -11.366 8.687 1.00 98.50 92 ALA A O 1
ATOM 691 N N . THR A 1 93 ? -8.606 -11.823 8.138 1.00 97.75 93 THR A N 1
ATOM 692 C CA . THR A 1 93 ? -8.762 -12.929 9.097 1.00 97.75 93 THR A CA 1
ATOM 693 C C . THR A 1 93 ? -8.230 -14.256 8.558 1.00 97.75 93 THR A C 1
ATOM 695 O O . THR A 1 93 ? -8.064 -15.203 9.324 1.00 97.75 93 THR A O 1
ATOM 698 N N . ALA A 1 94 ? -7.967 -14.332 7.251 1.00 95.50 94 ALA A N 1
ATOM 699 C CA . ALA A 1 94 ? -7.321 -15.470 6.617 1.00 95.50 94 ALA A CA 1
ATOM 700 C C . ALA A 1 94 ? -5.804 -15.435 6.834 1.00 95.50 94 ALA A C 1
ATOM 702 O O . ALA A 1 94 ? -5.194 -14.371 6.753 1.00 95.50 94 ALA A O 1
ATOM 703 N N . ASP A 1 95 ? -5.188 -16.605 7.009 1.00 90.75 95 ASP A N 1
ATOM 704 C CA . ASP A 1 95 ? -3.726 -16.712 7.094 1.00 90.75 95 ASP A CA 1
ATOM 705 C C . ASP A 1 95 ? -3.034 -16.493 5.734 1.00 90.75 95 ASP A C 1
ATOM 707 O O . ASP A 1 95 ? -1.893 -16.032 5.689 1.00 90.75 95 ASP A O 1
ATOM 711 N N . ASP A 1 96 ? -3.711 -16.831 4.628 1.00 96.06 96 ASP A N 1
ATOM 712 C CA . ASP A 1 96 ? -3.181 -16.700 3.268 1.00 96.06 96 ASP A CA 1
ATOM 713 C C . ASP A 1 96 ? -3.744 -15.443 2.571 1.00 96.06 96 ASP A C 1
ATOM 715 O O . ASP A 1 96 ? -4.967 -15.367 2.364 1.00 96.06 96 ASP A O 1
ATOM 719 N N . PRO A 1 97 ? -2.890 -14.480 2.159 1.00 95.56 97 PRO A N 1
ATOM 720 C CA . PRO A 1 97 ? -3.330 -13.243 1.521 1.00 95.56 97 PRO A CA 1
ATOM 721 C C . PRO A 1 97 ? -4.101 -13.426 0.212 1.00 95.56 97 PRO A C 1
ATOM 723 O O . PRO A 1 97 ? -4.860 -12.529 -0.158 1.00 95.56 97 PRO A O 1
ATOM 726 N N . VAL A 1 98 ? -3.995 -14.571 -0.476 1.00 97.69 98 VAL A N 1
ATOM 727 C CA . VAL A 1 98 ? -4.811 -14.839 -1.683 1.00 97.69 98 VAL A CA 1
ATOM 728 C C . VAL A 1 98 ? -6.308 -14.954 -1.377 1.00 97.69 98 VAL A C 1
ATOM 730 O O . VAL A 1 98 ? -7.134 -14.866 -2.282 1.00 97.69 98 VAL A O 1
ATOM 733 N N . SER A 1 99 ? -6.669 -15.166 -0.108 1.00 98.06 99 SER A N 1
ATOM 734 C CA . SER A 1 99 ? -8.052 -15.418 0.310 1.00 98.06 99 SER A CA 1
ATOM 735 C C . SER A 1 99 ? -8.872 -14.143 0.509 1.00 98.06 99 SER A C 1
ATOM 737 O O . SER A 1 99 ? -10.099 -14.218 0.517 1.00 98.06 99 SER A O 1
ATOM 739 N N . THR A 1 100 ? -8.225 -12.986 0.693 1.00 98.62 100 THR A N 1
ATOM 740 C CA . THR A 1 100 ? -8.897 -11.708 0.980 1.00 98.62 100 THR A CA 1
ATOM 741 C C . THR A 1 100 ? -8.384 -10.642 0.024 1.00 98.62 100 THR A C 1
ATOM 743 O O . THR A 1 100 ? -7.269 -10.149 0.171 1.00 98.62 100 THR A O 1
ATOM 746 N N . ILE A 1 101 ? -9.190 -10.310 -0.980 1.00 98.88 101 ILE A N 1
ATOM 747 C CA . ILE A 1 101 ? -8.796 -9.480 -2.118 1.00 98.88 101 ILE A CA 1
ATOM 748 C C . ILE A 1 101 ? -9.511 -8.136 -2.032 1.00 98.88 101 ILE A C 1
ATOM 750 O O . ILE A 1 101 ? -10.737 -8.104 -1.961 1.00 98.88 101 ILE A O 1
ATOM 754 N N . ILE A 1 102 ? -8.754 -7.045 -2.098 1.00 98.88 102 ILE A N 1
ATOM 755 C CA . ILE A 1 102 ? -9.266 -5.699 -2.355 1.00 98.88 102 ILE A CA 1
ATOM 756 C C . ILE A 1 102 ? -8.930 -5.372 -3.810 1.00 98.88 102 ILE A C 1
ATOM 758 O O . ILE A 1 102 ? -7.758 -5.342 -4.195 1.00 98.88 102 ILE A O 1
ATOM 762 N N . ASP A 1 103 ? -9.965 -5.210 -4.624 1.00 98.88 103 ASP A N 1
ATOM 763 C CA . ASP A 1 103 ? -9.866 -5.052 -6.072 1.00 98.88 103 ASP A CA 1
ATOM 764 C C . ASP A 1 103 ? -10.318 -3.642 -6.476 1.00 98.88 103 ASP A C 1
ATOM 766 O O . ASP A 1 103 ? -11.483 -3.286 -6.300 1.00 98.88 103 ASP A O 1
ATOM 770 N N . GLY A 1 104 ? -9.403 -2.838 -7.020 1.00 98.50 104 GLY A N 1
ATOM 771 C CA . GLY A 1 104 ? -9.686 -1.466 -7.453 1.00 98.50 104 GLY A CA 1
ATOM 772 C C . GLY A 1 104 ? -10.496 -1.364 -8.748 1.00 98.50 104 GLY A C 1
ATOM 773 O O . GLY A 1 104 ? -10.868 -0.258 -9.147 1.00 98.50 104 GLY A O 1
ATOM 774 N N . GLY A 1 105 ? -10.756 -2.485 -9.431 1.00 98.31 105 GLY A N 1
ATOM 775 C CA . GLY A 1 105 ? -11.605 -2.552 -10.620 1.00 98.31 105 GLY A CA 1
ATOM 776 C C . GLY A 1 105 ? -11.126 -1.710 -11.804 1.00 98.31 105 GLY A C 1
ATOM 777 O O . GLY A 1 105 ? -11.946 -1.332 -12.640 1.00 98.31 105 GLY A O 1
ATOM 778 N N . HIS A 1 106 ? -9.832 -1.383 -11.867 1.00 97.69 106 HIS A N 1
ATOM 779 C CA . HIS A 1 106 ? -9.226 -0.453 -12.827 1.00 97.69 106 HIS A CA 1
ATOM 780 C C . HIS A 1 106 ? -9.837 0.959 -12.795 1.00 97.69 106 HIS A C 1
ATOM 782 O O . HIS A 1 106 ? -9.843 1.667 -13.802 1.00 97.69 106 HIS A O 1
ATOM 788 N N . ASN A 1 107 ? -10.370 1.378 -11.645 1.00 96.44 107 ASN A N 1
ATOM 789 C CA . ASN A 1 107 ? -11.100 2.635 -11.496 1.00 96.44 107 ASN A CA 1
ATOM 790 C C . ASN A 1 107 ? -10.569 3.465 -10.316 1.00 96.44 107 ASN A C 1
ATOM 792 O O . ASN A 1 107 ? -11.298 3.778 -9.377 1.00 96.44 107 ASN A O 1
ATOM 796 N N . GLY A 1 108 ? -9.288 3.827 -10.365 1.00 96.44 108 GLY A N 1
ATOM 797 C CA . GLY A 1 108 ? -8.619 4.572 -9.300 1.00 96.44 108 GLY A CA 1
ATOM 798 C C . GLY A 1 108 ? -7.684 3.710 -8.456 1.00 96.44 108 GLY A C 1
ATOM 799 O O . GLY A 1 108 ? -7.469 2.525 -8.721 1.00 96.44 108 GLY A O 1
ATOM 800 N N . LEU A 1 109 ? -7.110 4.337 -7.430 1.00 97.38 109 LEU A N 1
ATOM 801 C CA . LEU A 1 109 ? -6.192 3.700 -6.489 1.00 97.38 109 LEU A CA 1
ATOM 802 C C . LEU A 1 109 ? -6.954 2.724 -5.586 1.00 97.38 109 LEU A C 1
ATOM 804 O O . LEU A 1 109 ? -8.082 3.025 -5.191 1.00 97.38 109 LEU A O 1
ATOM 808 N N . VAL A 1 110 ? -6.358 1.593 -5.202 1.00 98.81 110 VAL A N 1
ATOM 809 C CA . VAL A 1 110 ? -7.048 0.637 -4.310 1.00 98.81 110 VAL A CA 1
ATOM 810 C C . VAL A 1 110 ? -7.144 1.184 -2.885 1.00 98.81 110 VAL A C 1
ATOM 812 O O . VAL A 1 110 ? -8.217 1.154 -2.287 1.00 98.81 110 VAL A O 1
ATOM 815 N N . ILE A 1 111 ? -6.042 1.706 -2.335 1.00 98.69 111 ILE A N 1
ATOM 816 C CA . ILE A 1 111 ? -5.993 2.283 -0.984 1.00 98.69 111 ILE A CA 1
ATOM 817 C C . ILE A 1 111 ? -5.299 3.645 -1.017 1.00 98.69 111 ILE A C 1
ATOM 819 O O . ILE A 1 111 ? -4.149 3.758 -1.437 1.00 98.69 111 ILE A O 1
ATOM 823 N N . THR A 1 112 ? -5.967 4.667 -0.488 1.00 97.81 112 THR A N 1
ATOM 824 C CA . THR A 1 112 ? -5.396 5.997 -0.239 1.00 97.81 112 THR A CA 1
ATOM 825 C C . THR A 1 112 ? -5.316 6.252 1.260 1.00 97.81 112 THR A C 1
ATOM 827 O O . THR A 1 112 ? -6.321 6.168 1.959 1.00 97.81 112 THR A O 1
ATOM 830 N N . VAL A 1 113 ? -4.128 6.585 1.762 1.00 95.31 113 VAL A N 1
ATOM 831 C CA . VAL A 1 113 ? -3.872 6.898 3.172 1.00 95.31 113 VAL A CA 1
ATOM 832 C C . VAL A 1 113 ? -3.531 8.378 3.305 1.00 95.31 113 VAL A C 1
ATOM 834 O O . VAL A 1 113 ? -2.445 8.814 2.919 1.00 95.31 113 VAL A O 1
ATOM 837 N N . ASN A 1 114 ? -4.461 9.138 3.880 1.00 90.50 114 ASN A N 1
ATOM 838 C CA . ASN A 1 114 ? -4.389 10.580 4.095 1.00 90.50 114 ASN A CA 1
ATOM 839 C C . ASN A 1 114 ? -4.952 10.959 5.478 1.00 90.50 114 ASN A C 1
ATOM 841 O O . ASN A 1 114 ? -5.954 11.659 5.599 1.00 90.50 114 ASN A O 1
ATOM 845 N N . SER A 1 115 ? -4.316 10.479 6.549 1.00 80.81 115 SER A N 1
ATOM 846 C CA . SER A 1 115 ? -4.718 10.814 7.926 1.00 80.81 115 SER A CA 1
ATOM 847 C C . SER A 1 115 ? -3.923 11.965 8.551 1.00 80.81 115 SER A C 1
ATOM 849 O O . SER A 1 115 ? -4.124 12.301 9.717 1.00 80.81 115 SER A O 1
ATOM 851 N N . GLY A 1 116 ? -2.963 12.548 7.821 1.00 77.88 116 GLY A N 1
ATOM 852 C CA . GLY A 1 116 ? -2.074 13.608 8.322 1.00 77.88 116 GLY A CA 1
ATOM 853 C C . GLY A 1 116 ? -1.066 13.174 9.403 1.00 77.88 116 GLY A C 1
ATOM 854 O O . GLY A 1 116 ? -0.193 13.965 9.760 1.00 77.88 116 GLY A O 1
ATOM 855 N N . GLY A 1 117 ? -1.145 11.929 9.885 1.00 82.50 117 GLY A N 1
ATOM 856 C CA . GLY A 1 117 ? -0.297 11.322 10.915 1.00 82.50 117 GLY A CA 1
ATOM 857 C C . GLY A 1 117 ? -0.973 10.099 11.555 1.00 82.50 117 GLY A C 1
ATOM 858 O O . GLY A 1 117 ? -2.122 9.786 11.243 1.00 82.50 117 GLY A O 1
ATOM 859 N N . GLY A 1 118 ? -0.271 9.403 12.454 1.00 85.38 118 GLY A N 1
ATOM 860 C CA . GLY A 1 118 ? -0.817 8.245 13.177 1.00 85.38 118 GLY A CA 1
ATOM 861 C C . GLY A 1 118 ? -0.357 6.893 12.622 1.00 85.38 118 GLY A C 1
ATOM 862 O O . GLY A 1 118 ? 0.729 6.813 12.055 1.00 85.38 118 GLY A O 1
ATOM 863 N N . LEU A 1 119 ? -1.139 5.830 12.839 1.00 88.50 119 LEU A N 1
ATOM 864 C CA . LEU A 1 119 ? -0.798 4.449 12.475 1.00 88.50 119 LEU A CA 1
ATOM 865 C C . LEU A 1 119 ? -1.762 3.886 11.427 1.00 88.50 119 LEU A C 1
ATOM 867 O O . LEU A 1 119 ? -2.959 3.779 11.679 1.00 88.50 119 LEU A O 1
ATOM 871 N N . PHE A 1 120 ? -1.221 3.415 10.309 1.00 93.94 120 PHE A N 1
ATOM 872 C CA . PHE A 1 120 ? -1.946 2.579 9.357 1.00 93.94 120 PHE A CA 1
ATOM 873 C C . PHE A 1 120 ? -1.313 1.190 9.277 1.00 93.94 120 PHE A C 1
ATOM 875 O O . PHE A 1 120 ? -0.160 1.055 8.863 1.00 93.94 120 PHE A O 1
ATOM 882 N N . THR A 1 121 ? -2.079 0.156 9.627 1.00 96.62 121 THR A N 1
ATOM 883 C CA . THR A 1 121 ? -1.669 -1.243 9.453 1.00 96.62 121 THR A CA 1
ATOM 884 C C . THR A 1 121 ? -2.470 -1.884 8.330 1.00 96.62 121 THR A C 1
ATOM 886 O O . THR A 1 121 ? -3.696 -1.814 8.334 1.00 96.62 121 THR A O 1
ATOM 889 N N . LEU A 1 122 ? -1.782 -2.579 7.423 1.00 98.62 122 LEU A N 1
ATOM 890 C CA . LEU A 1 122 ? -2.374 -3.425 6.388 1.00 98.62 122 LEU A CA 1
ATOM 891 C C . LEU A 1 122 ? -1.754 -4.820 6.464 1.00 98.62 122 LEU A C 1
ATOM 893 O O . LEU A 1 122 ? -0.547 -4.970 6.240 1.00 98.62 122 LEU A O 1
ATOM 897 N N . ASN A 1 123 ? -2.558 -5.834 6.786 1.00 98.69 123 ASN A N 1
ATOM 898 C CA . ASN A 1 123 ? -2.056 -7.187 7.018 1.00 98.69 123 ASN A CA 1
ATOM 899 C C . ASN A 1 123 ? -2.908 -8.287 6.377 1.00 98.69 123 ASN A C 1
ATOM 901 O O . ASN A 1 123 ? -4.056 -8.466 6.776 1.00 98.69 123 ASN A O 1
ATOM 905 N N . GLY A 1 124 ? -2.305 -9.082 5.488 1.00 98.69 124 GLY A N 1
ATOM 906 C CA . GLY A 1 124 ? -2.890 -10.331 4.987 1.00 98.69 124 GLY A CA 1
ATOM 907 C C . GLY A 1 124 ? -3.809 -10.187 3.771 1.00 98.69 124 GLY A C 1
ATOM 908 O O . GLY A 1 124 ? -4.692 -11.018 3.591 1.00 98.69 124 GLY A O 1
ATOM 909 N N . PHE A 1 125 ? -3.643 -9.150 2.949 1.00 98.88 125 PHE A N 1
ATOM 910 C CA . PHE A 1 125 ? -4.506 -8.898 1.789 1.00 98.88 125 PHE A CA 1
ATOM 911 C C . PHE A 1 125 ? -3.812 -9.160 0.457 1.00 98.88 125 PHE A C 1
ATOM 913 O O . PHE A 1 125 ? -2.599 -8.995 0.328 1.00 98.88 125 PHE A O 1
ATOM 920 N N . THR A 1 126 ? -4.607 -9.464 -0.565 1.00 98.94 126 THR A N 1
ATOM 921 C CA . THR A 1 126 ? -4.252 -9.197 -1.959 1.00 98.94 126 THR A CA 1
ATOM 922 C C . THR A 1 126 ? -4.804 -7.832 -2.363 1.00 98.94 126 THR A C 1
ATOM 924 O O . THR A 1 126 ? -5.997 -7.589 -2.209 1.00 98.94 126 THR A O 1
ATOM 927 N N . ILE A 1 127 ? -3.955 -6.953 -2.888 1.00 98.94 127 ILE A N 1
ATOM 928 C CA . ILE A 1 127 ? -4.296 -5.616 -3.387 1.00 98.94 127 ILE A CA 1
ATOM 929 C C . ILE A 1 127 ? -4.062 -5.612 -4.894 1.00 98.94 127 ILE A C 1
ATOM 931 O O . ILE A 1 127 ? -2.915 -5.795 -5.320 1.00 98.94 127 ILE A O 1
ATOM 935 N N . GLN A 1 128 ? -5.120 -5.441 -5.691 1.00 98.81 128 GLN A N 1
ATOM 936 C CA . GLN A 1 128 ? -5.006 -5.584 -7.143 1.00 98.81 128 GLN A CA 1
ATOM 937 C C . GLN A 1 128 ? -5.878 -4.655 -7.977 1.00 98.81 128 GLN A C 1
ATOM 939 O O . GLN A 1 128 ? -6.854 -4.087 -7.487 1.00 98.81 128 GLN A O 1
ATOM 944 N N . ASN A 1 129 ? -5.541 -4.581 -9.269 1.00 98.81 129 ASN A N 1
ATOM 945 C CA . ASN A 1 129 ? -6.281 -3.865 -10.308 1.00 98.81 129 ASN A CA 1
ATOM 946 C C . ASN A 1 129 ? -6.508 -2.384 -9.976 1.00 98.81 129 ASN A C 1
ATOM 948 O O . ASN A 1 129 ? -7.511 -1.793 -10.374 1.00 98.81 129 ASN A O 1
ATOM 952 N N . GLY A 1 130 ? -5.585 -1.771 -9.240 1.00 98.75 130 GLY A N 1
ATOM 953 C CA . GLY A 1 130 ? -5.541 -0.330 -9.063 1.00 98.75 130 GLY A CA 1
ATOM 954 C C . GLY A 1 130 ? -5.030 0.369 -10.319 1.00 98.75 130 GLY A C 1
ATOM 955 O O . GLY A 1 130 ? -4.086 -0.100 -10.957 1.00 98.75 130 GLY A O 1
ATOM 956 N N . GLN A 1 131 ? -5.641 1.495 -10.678 1.00 98.38 131 GLN A N 1
ATOM 957 C CA . GLN A 1 131 ? -5.267 2.289 -11.846 1.00 98.38 131 GLN A CA 1
ATOM 958 C C . GLN A 1 131 ? -5.292 3.780 -11.507 1.00 98.38 131 GLN A C 1
ATOM 960 O O . GLN A 1 131 ? -6.356 4.366 -11.317 1.00 98.38 131 GLN A O 1
ATOM 965 N N . SER A 1 132 ? -4.108 4.386 -11.433 1.00 97.62 132 SER A N 1
ATOM 966 C CA . SER A 1 132 ? -3.919 5.802 -11.114 1.00 97.62 132 SER A CA 1
ATOM 967 C C . SER A 1 132 ? -3.377 6.577 -12.311 1.00 97.62 132 SER A C 1
ATOM 969 O O . SER A 1 132 ? -2.382 6.181 -12.914 1.00 97.62 132 SER A O 1
ATOM 971 N N . ASP A 1 133 ? -3.955 7.744 -12.587 1.00 97.25 133 ASP A N 1
ATOM 972 C CA . ASP A 1 133 ? -3.444 8.676 -13.603 1.00 97.25 133 ASP A CA 1
ATOM 973 C C . ASP A 1 133 ? -2.252 9.509 -13.100 1.00 97.25 133 ASP A C 1
ATOM 975 O O . ASP A 1 133 ? -1.826 10.452 -13.773 1.00 97.25 133 ASP A O 1
ATOM 979 N N . TYR A 1 134 ? -1.710 9.188 -11.918 1.00 96.00 134 TYR A N 1
ATOM 980 C CA . TYR A 1 134 ? -0.520 9.843 -11.386 1.00 96.00 134 TYR A CA 1
ATOM 981 C C . TYR A 1 134 ? 0.369 8.883 -10.583 1.00 96.00 134 TYR A C 1
ATOM 983 O O . TYR A 1 134 ? 1.356 8.371 -11.101 1.00 96.00 134 TYR A O 1
ATOM 991 N N . VAL A 1 135 ? 0.045 8.607 -9.318 1.00 97.31 135 VAL A N 1
ATOM 992 C CA . VAL A 1 135 ? 0.895 7.802 -8.420 1.00 97.31 135 VAL A CA 1
ATOM 993 C C . VAL A 1 135 ? 0.094 6.763 -7.645 1.00 97.31 135 VAL A C 1
ATOM 995 O O . VAL A 1 135 ? -1.104 6.949 -7.445 1.00 97.31 135 VAL A O 1
ATOM 998 N N . GLY A 1 136 ? 0.756 5.711 -7.156 1.00 95.06 136 GLY A N 1
ATOM 999 C CA . GLY A 1 136 ? 0.201 4.842 -6.111 1.00 95.06 136 GLY A CA 1
ATOM 1000 C C . GLY A 1 136 ? -0.922 3.912 -6.564 1.00 95.06 136 GLY A C 1
ATOM 1001 O O . GLY A 1 136 ? -1.907 3.799 -5.848 1.00 95.06 136 GLY A O 1
ATOM 1002 N N . GLY A 1 137 ? -0.805 3.260 -7.725 1.00 97.75 137 GLY A N 1
ATOM 1003 C CA . GLY A 1 137 ? -1.878 2.438 -8.308 1.00 97.75 137 GLY A CA 1
ATOM 1004 C C . GLY A 1 137 ? -2.552 1.506 -7.293 1.00 97.75 137 GLY A C 1
ATOM 1005 O O . GLY A 1 137 ? -3.765 1.554 -7.116 1.00 97.75 137 GLY A O 1
ATOM 1006 N N . GLY A 1 138 ? -1.764 0.719 -6.563 1.00 98.69 138 GLY A N 1
ATOM 1007 C CA . GLY A 1 138 ? -2.249 -0.108 -5.461 1.00 98.69 138 GLY A CA 1
ATOM 1008 C C . GLY A 1 138 ? -2.489 0.723 -4.206 1.00 98.69 138 GLY A C 1
ATOM 1009 O O . GLY A 1 138 ? -3.621 0.884 -3.752 1.00 98.69 138 GLY A O 1
ATOM 1010 N N . ILE A 1 139 ? -1.405 1.236 -3.627 1.00 98.75 139 ILE A N 1
ATOM 1011 C CA . ILE A 1 139 ? -1.421 1.949 -2.350 1.00 98.75 139 ILE A CA 1
ATOM 1012 C C . ILE A 1 139 ? -0.737 3.305 -2.507 1.00 98.75 139 ILE A C 1
ATOM 1014 O O . ILE A 1 139 ? 0.429 3.383 -2.903 1.00 98.75 139 ILE A O 1
ATOM 1018 N N . LEU A 1 140 ? -1.423 4.366 -2.093 1.00 98.25 140 LEU A N 1
ATOM 1019 C CA . LEU A 1 140 ? -0.867 5.703 -1.930 1.00 98.25 140 LEU A CA 1
ATOM 1020 C C . LEU A 1 140 ? -0.830 6.079 -0.450 1.00 98.25 140 LEU A C 1
ATOM 1022 O O . LEU A 1 140 ? -1.864 6.191 0.200 1.00 98.25 140 LEU A O 1
ATOM 1026 N N . VAL A 1 141 ? 0.369 6.334 0.066 1.00 96.50 141 VAL A N 1
ATOM 1027 C CA . VAL A 1 141 ? 0.589 7.002 1.351 1.00 96.50 141 VAL A CA 1
ATOM 1028 C C . VAL A 1 141 ? 0.962 8.454 1.068 1.00 96.50 141 VAL A C 1
ATOM 1030 O O . VAL A 1 141 ? 2.057 8.7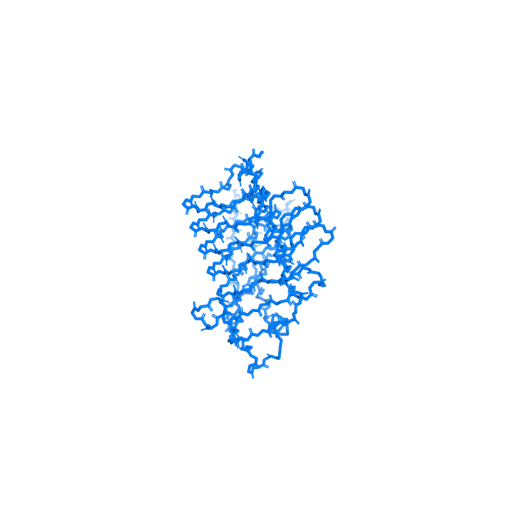45 0.568 1.00 96.50 141 VAL A O 1
ATOM 1033 N N . GLU A 1 142 ? 0.022 9.358 1.348 1.00 91.06 142 GLU A N 1
ATOM 1034 C CA . GLU A 1 142 ? 0.154 10.788 1.074 1.00 91.06 142 GLU A CA 1
ATOM 1035 C C . GLU A 1 142 ? 1.068 11.505 2.089 1.00 91.06 142 GLU A C 1
ATOM 1037 O O . GLU A 1 142 ? 1.881 10.908 2.799 1.00 91.06 142 GLU A O 1
ATOM 1042 N N . TRP A 1 143 ? 0.992 12.836 2.111 1.00 82.25 143 TRP A N 1
ATOM 1043 C CA . TRP A 1 143 ? 1.777 13.688 2.988 1.00 82.25 143 TRP A CA 1
ATOM 1044 C C . TRP A 1 143 ? 1.262 13.567 4.426 1.00 82.25 143 TRP A C 1
ATOM 1046 O O . TRP A 1 143 ? 0.186 14.057 4.752 1.00 82.25 143 TRP A O 1
ATOM 1056 N N . GLY A 1 144 ? 2.060 12.968 5.308 1.00 66.38 144 GLY A N 1
ATOM 1057 C CA . GLY A 1 144 ? 1.806 12.975 6.746 1.00 66.38 144 GLY A CA 1
ATOM 1058 C C . GLY A 1 144 ? 3.074 13.314 7.514 1.00 66.38 144 GLY A C 1
ATOM 1059 O O . GLY A 1 144 ? 4.115 12.683 7.325 1.00 66.38 144 GLY A O 1
ATOM 1060 N N . TYR A 1 145 ? 3.006 14.302 8.405 1.00 66.62 145 TYR A N 1
ATOM 1061 C CA . TYR A 1 145 ? 4.074 14.499 9.378 1.00 66.62 145 TYR A CA 1
ATOM 1062 C C . TYR A 1 145 ? 3.924 13.401 10.437 1.00 66.62 145 TYR A C 1
ATOM 1064 O O . TYR A 1 145 ? 2.936 13.369 11.160 1.00 66.62 145 TYR A O 1
ATOM 1072 N N . ASN A 1 146 ? 4.900 12.493 10.526 1.00 72.62 146 ASN A N 1
ATOM 1073 C CA . ASN A 1 146 ? 4.893 11.356 11.460 1.00 72.62 146 ASN A CA 1
ATOM 1074 C C . ASN A 1 146 ? 3.831 10.274 11.173 1.00 72.62 146 ASN A C 1
ATOM 1076 O O . ASN A 1 146 ? 3.330 9.640 12.100 1.00 72.62 146 ASN A O 1
ATOM 1080 N N . MET A 1 147 ? 3.494 10.032 9.902 1.00 87.88 147 MET A N 1
ATOM 1081 C CA . MET A 1 147 ? 2.738 8.833 9.524 1.00 87.88 147 MET A CA 1
ATOM 1082 C C . MET A 1 147 ? 3.583 7.575 9.773 1.00 87.88 147 MET A C 1
ATOM 1084 O O . MET A 1 147 ? 4.688 7.458 9.239 1.00 87.88 147 MET A O 1
ATOM 1088 N N . ILE A 1 148 ? 3.053 6.627 10.544 1.00 91.94 148 ILE A N 1
ATOM 1089 C CA . ILE A 1 148 ? 3.619 5.295 10.759 1.00 91.94 148 ILE A CA 1
ATOM 1090 C C . ILE A 1 148 ? 2.815 4.301 9.924 1.00 91.94 148 ILE A C 1
ATOM 1092 O O . ILE A 1 148 ? 1.607 4.163 10.103 1.00 91.94 148 ILE A O 1
ATOM 1096 N N . VAL A 1 149 ? 3.493 3.576 9.038 1.00 95.31 149 VAL A N 1
ATOM 1097 C CA . VAL A 1 149 ? 2.881 2.499 8.256 1.00 95.31 149 VAL A CA 1
ATOM 1098 C C . VAL A 1 149 ? 3.400 1.134 8.693 1.00 95.31 149 VAL A C 1
ATOM 1100 O O . VAL A 1 149 ? 4.596 0.948 8.922 1.00 95.31 149 VAL A O 1
ATOM 1103 N N . GLU A 1 150 ? 2.502 0.161 8.776 1.00 97.19 150 GLU A N 1
ATOM 1104 C CA . GLU A 1 150 ? 2.801 -1.257 8.947 1.00 97.19 150 GLU A CA 1
ATOM 1105 C C . GLU A 1 150 ? 2.127 -2.065 7.835 1.00 97.19 150 GLU A C 1
ATOM 1107 O O . GLU A 1 150 ? 1.041 -2.616 8.005 1.00 97.19 150 GLU A O 1
ATOM 1112 N N . ILE A 1 151 ? 2.784 -2.154 6.681 1.00 98.69 151 ILE A N 1
ATOM 1113 C CA . ILE A 1 151 ? 2.281 -2.912 5.529 1.00 98.69 151 ILE A CA 1
ATOM 1114 C C . ILE A 1 151 ? 2.980 -4.270 5.518 1.00 98.69 151 ILE A C 1
ATOM 1116 O O . ILE A 1 151 ? 4.181 -4.348 5.234 1.00 98.69 151 ILE A O 1
ATOM 1120 N N . LYS A 1 152 ? 2.266 -5.347 5.859 1.00 98.69 152 LYS A N 1
ATOM 1121 C CA . LYS A 1 152 ? 2.875 -6.674 6.015 1.00 98.69 152 LYS A CA 1
ATOM 1122 C C . LYS A 1 152 ? 2.044 -7.846 5.515 1.00 98.69 152 LYS A C 1
ATOM 1124 O O . LYS A 1 152 ? 0.831 -7.823 5.615 1.00 98.69 152 LYS A O 1
ATOM 1129 N N . ASN A 1 153 ? 2.705 -8.915 5.071 1.00 98.62 153 ASN A N 1
ATOM 1130 C CA . ASN A 1 153 ? 2.049 -10.158 4.632 1.00 98.62 153 ASN A CA 1
ATOM 1131 C C . ASN A 1 153 ? 1.019 -9.967 3.508 1.00 98.62 153 ASN A C 1
ATOM 1133 O O . ASN A 1 153 ? 0.013 -10.668 3.482 1.00 98.62 153 ASN A O 1
ATOM 1137 N N . ASN A 1 154 ? 1.231 -9.005 2.613 1.00 98.88 154 ASN A N 1
ATOM 1138 C CA . ASN A 1 154 ? 0.308 -8.746 1.513 1.00 98.88 154 ASN A CA 1
ATOM 1139 C C . ASN A 1 154 ? 0.864 -9.261 0.184 1.00 98.88 154 ASN A C 1
ATOM 1141 O O . ASN A 1 154 ? 2.078 -9.384 0.003 1.00 98.88 154 ASN A O 1
ATOM 1145 N N . ILE A 1 155 ? -0.035 -9.493 -0.765 1.00 98.88 155 ILE A N 1
ATOM 1146 C CA . ILE A 1 155 ? 0.280 -9.611 -2.187 1.00 98.88 155 ILE A CA 1
ATOM 1147 C C . ILE A 1 155 ? -0.204 -8.321 -2.852 1.00 98.88 155 ILE A C 1
ATOM 1149 O O . ILE A 1 155 ? -1.390 -8.024 -2.835 1.00 98.88 155 ILE A O 1
ATOM 1153 N N . ILE A 1 156 ? 0.699 -7.531 -3.417 1.00 98.88 156 ILE A N 1
ATOM 1154 C CA . ILE A 1 156 ? 0.387 -6.272 -4.100 1.00 98.88 156 ILE A CA 1
ATOM 1155 C C . ILE A 1 156 ? 0.689 -6.498 -5.575 1.00 98.88 156 ILE A C 1
ATOM 1157 O O . ILE A 1 156 ? 1.860 -6.612 -5.951 1.00 98.88 156 ILE A O 1
ATOM 1161 N N . LYS A 1 157 ? -0.351 -6.639 -6.398 1.00 98.62 157 LYS A N 1
ATOM 1162 C CA . LYS A 1 157 ? -0.184 -7.101 -7.774 1.00 98.62 157 LYS A CA 1
ATOM 1163 C C . LYS A 1 157 ? -1.096 -6.453 -8.792 1.00 98.62 157 LYS A C 1
ATOM 1165 O O . LYS A 1 157 ? -2.176 -6.012 -8.437 1.00 98.62 157 LYS A O 1
ATOM 1170 N N . ASP A 1 158 ? -0.688 -6.462 -10.055 1.00 98.44 158 ASP A N 1
ATOM 1171 C CA . ASP A 1 158 ? -1.523 -6.006 -11.173 1.00 98.44 158 ASP A CA 1
ATOM 1172 C C . ASP A 1 158 ? -2.008 -4.550 -10.998 1.00 98.44 158 ASP A C 1
ATOM 1174 O O . ASP A 1 158 ? -3.132 -4.205 -11.363 1.00 98.44 158 ASP A O 1
ATOM 1178 N N . ASN A 1 159 ? -1.184 -3.692 -10.383 1.00 98.69 159 ASN A N 1
ATOM 1179 C CA . ASN A 1 159 ? -1.503 -2.279 -10.181 1.00 98.69 159 ASN A CA 1
ATOM 1180 C C . ASN A 1 159 ? -0.681 -1.386 -11.112 1.00 98.69 159 ASN A C 1
ATOM 1182 O O . ASN A 1 159 ? 0.520 -1.601 -11.304 1.00 98.69 159 ASN A O 1
ATOM 1186 N N . TYR A 1 160 ? -1.322 -0.344 -11.635 1.00 98.50 160 TYR A N 1
ATOM 1187 C CA . TYR A 1 160 ? -0.732 0.599 -12.575 1.00 98.50 160 TYR A CA 1
ATOM 1188 C C . TYR A 1 160 ? -0.839 2.042 -12.075 1.00 98.50 160 TYR A C 1
ATOM 1190 O O . TYR A 1 160 ? -1.887 2.476 -11.587 1.00 98.50 160 TYR A O 1
ATOM 1198 N N . ALA A 1 161 ? 0.240 2.807 -12.238 1.00 98.12 161 ALA A N 1
ATOM 1199 C CA . ALA A 1 161 ? 0.214 4.262 -12.119 1.00 98.12 161 ALA A CA 1
ATOM 1200 C C . ALA A 1 161 ? 0.948 4.900 -13.298 1.00 98.12 161 ALA A C 1
ATOM 1202 O O . ALA A 1 161 ? 2.055 4.483 -13.613 1.00 98.12 161 ALA A O 1
ATOM 1203 N N . SER A 1 162 ? 0.383 5.939 -13.909 1.00 97.88 162 SER A N 1
ATOM 1204 C CA . SER A 1 162 ? 0.995 6.568 -15.089 1.00 97.88 162 SER A CA 1
ATOM 1205 C C . SER A 1 162 ? 2.365 7.202 -14.822 1.00 97.88 162 SER A C 1
ATOM 1207 O O . SER A 1 162 ? 3.150 7.339 -15.747 1.00 97.88 162 SER A O 1
ATOM 1209 N N . VAL A 1 163 ? 2.690 7.584 -13.580 1.00 96.69 163 VAL A N 1
ATOM 1210 C CA . VAL A 1 163 ? 3.979 8.216 -13.253 1.00 96.69 163 VAL A CA 1
ATOM 1211 C C . VAL A 1 163 ? 4.860 7.261 -12.454 1.00 96.69 163 VAL A C 1
ATOM 1213 O O . VAL A 1 163 ? 5.798 6.695 -13.003 1.00 96.69 163 VAL A O 1
ATOM 1216 N N . VAL A 1 164 ? 4.593 7.056 -11.159 1.00 96.56 164 VAL A N 1
ATOM 1217 C CA . VAL A 1 164 ? 5.478 6.260 -10.282 1.00 96.56 164 VAL A CA 1
ATOM 1218 C C . VAL A 1 164 ? 4.723 5.554 -9.151 1.00 96.56 164 VAL A C 1
ATOM 1220 O O . VAL A 1 164 ? 3.674 6.014 -8.696 1.00 96.56 164 VAL A O 1
ATOM 1223 N N . GLY A 1 165 ? 5.306 4.479 -8.611 1.00 96.50 165 GLY A N 1
ATOM 1224 C CA . GLY A 1 165 ? 4.735 3.739 -7.481 1.00 96.50 165 GLY A CA 1
ATOM 1225 C C . GLY A 1 165 ? 3.496 2.933 -7.862 1.00 96.50 165 GLY A C 1
ATOM 1226 O O . GLY A 1 165 ? 2.438 3.153 -7.282 1.00 96.50 165 GLY A O 1
ATOM 1227 N N . GLY A 1 166 ? 3.612 2.027 -8.835 1.00 97.75 166 GLY A N 1
ATOM 1228 C CA . GLY A 1 166 ? 2.491 1.214 -9.324 1.00 97.75 166 GLY A CA 1
ATOM 1229 C C . GLY A 1 166 ? 1.857 0.386 -8.206 1.00 97.75 166 GLY A C 1
ATOM 1230 O O . GLY A 1 166 ? 0.658 0.485 -7.973 1.00 97.75 166 GLY A O 1
ATOM 1231 N N . GLY A 1 167 ? 2.667 -0.355 -7.447 1.00 98.50 167 GLY A N 1
ATOM 1232 C CA . GLY A 1 167 ? 2.215 -1.107 -6.275 1.00 98.50 167 GLY A CA 1
ATOM 1233 C C . GLY A 1 167 ? 2.051 -0.227 -5.035 1.00 98.50 167 GLY A C 1
ATOM 1234 O O . GLY A 1 167 ? 0.969 -0.154 -4.456 1.00 98.50 167 GLY A O 1
ATOM 1235 N N . LEU A 1 168 ? 3.125 0.450 -4.624 1.00 98.69 168 LEU A N 1
ATOM 1236 C CA . LEU A 1 168 ? 3.147 1.343 -3.463 1.00 98.69 168 LEU A CA 1
ATOM 1237 C C . LEU A 1 168 ? 3.830 2.669 -3.799 1.00 98.69 168 LEU A C 1
ATOM 1239 O O . LEU A 1 168 ? 4.995 2.701 -4.189 1.00 98.69 168 LEU A O 1
ATOM 1243 N N . TYR A 1 169 ? 3.158 3.777 -3.520 1.00 98.25 169 TYR A N 1
ATOM 1244 C CA . TYR A 1 169 ? 3.772 5.095 -3.457 1.00 98.25 169 TYR A CA 1
ATOM 1245 C C . TYR A 1 169 ? 3.731 5.627 -2.029 1.00 98.25 169 TYR A C 1
ATOM 1247 O O . TYR A 1 169 ? 2.660 5.764 -1.445 1.00 98.25 169 TYR A O 1
ATOM 1255 N N . SER A 1 170 ? 4.889 5.983 -1.477 1.00 96.62 170 SER A N 1
ATOM 1256 C CA . SER A 1 170 ? 4.996 6.646 -0.177 1.00 96.62 170 SER A CA 1
ATOM 1257 C C . SER A 1 170 ? 5.670 8.001 -0.318 1.00 96.62 170 SER A C 1
ATOM 1259 O O . SER A 1 170 ? 6.870 8.079 -0.608 1.00 96.62 170 SER A O 1
ATOM 1261 N N . TRP A 1 171 ? 4.925 9.076 -0.046 1.00 95.12 171 TRP A N 1
ATOM 1262 C CA . TRP A 1 171 ? 5.492 10.421 -0.039 1.00 95.12 171 TRP A CA 1
ATOM 1263 C C . TRP A 1 171 ? 6.373 10.689 1.183 1.00 95.12 171 TRP A C 1
ATOM 1265 O O . TRP A 1 171 ? 7.537 11.056 1.025 1.00 95.12 171 TRP A O 1
ATOM 1275 N N . ASN A 1 172 ? 5.822 10.552 2.390 1.00 92.75 172 ASN A N 1
ATOM 1276 C CA . ASN A 1 172 ? 6.554 10.730 3.641 1.00 92.75 172 ASN A CA 1
ATOM 1277 C C . ASN A 1 172 ? 5.947 9.846 4.730 1.00 92.75 172 ASN A C 1
ATOM 1279 O O . ASN A 1 172 ? 4.859 10.132 5.226 1.00 92.75 172 ASN A O 1
ATOM 1283 N N . ALA A 1 173 ? 6.661 8.787 5.098 1.00 92.81 173 ALA A N 1
ATOM 1284 C CA . ALA A 1 173 ? 6.248 7.900 6.173 1.00 92.81 173 ALA A CA 1
ATOM 1285 C C . ALA A 1 173 ? 7.453 7.251 6.860 1.00 92.81 173 ALA A C 1
ATOM 1287 O O . ALA A 1 173 ? 8.542 7.102 6.295 1.00 92.81 173 ALA A O 1
ATOM 1288 N N . ILE A 1 174 ? 7.239 6.835 8.100 1.00 93.62 174 ILE A N 1
ATOM 1289 C CA . ILE A 1 174 ? 8.123 5.952 8.858 1.00 93.62 174 ILE A CA 1
ATOM 1290 C C . ILE A 1 174 ? 7.405 4.621 9.102 1.00 93.62 174 ILE A C 1
ATOM 1292 O O . ILE A 1 174 ? 6.241 4.453 8.751 1.00 93.62 174 ILE A O 1
ATOM 1296 N N . GLY A 1 175 ? 8.090 3.656 9.707 1.00 94.19 175 GLY A N 1
ATOM 1297 C CA . GLY A 1 175 ? 7.510 2.346 10.006 1.00 94.19 175 GLY A CA 1
ATOM 1298 C C . GLY A 1 175 ? 8.102 1.272 9.111 1.00 94.19 175 GLY A C 1
ATOM 1299 O O . GLY A 1 175 ? 9.309 1.292 8.866 1.00 94.19 175 GLY A O 1
ATOM 1300 N N . SER A 1 176 ? 7.296 0.308 8.674 1.00 97.31 176 SER A N 1
ATOM 1301 C CA . SER A 1 176 ? 7.783 -0.891 8.002 1.00 97.31 176 SER A CA 1
ATOM 1302 C C . SER A 1 176 ? 6.884 -1.375 6.865 1.00 97.31 176 SER A C 1
ATOM 1304 O O . SER A 1 176 ? 5.657 -1.348 6.947 1.00 97.31 176 SER A O 1
ATOM 1306 N N . VAL A 1 177 ? 7.531 -1.861 5.809 1.00 98.62 177 VAL A N 1
ATOM 1307 C CA . VAL A 1 177 ? 6.91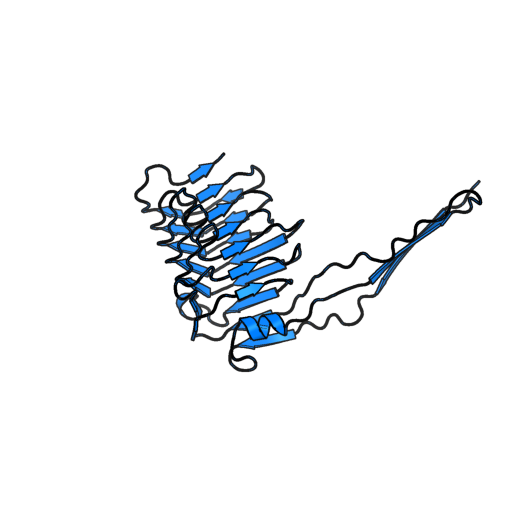1 -2.578 4.693 1.00 98.62 177 VAL A CA 1
ATOM 1308 C C . VAL A 1 177 ? 7.615 -3.923 4.619 1.00 98.62 177 VAL A C 1
ATOM 1310 O O . VAL A 1 177 ? 8.788 -3.977 4.239 1.00 98.62 177 VAL A O 1
ATOM 1313 N N . THR A 1 178 ? 6.964 -4.996 5.078 1.00 98.56 178 THR A N 1
ATOM 1314 C CA . THR A 1 178 ? 7.655 -6.277 5.285 1.00 98.56 178 THR A CA 1
ATOM 1315 C C . THR A 1 178 ? 6.887 -7.523 4.891 1.00 98.56 178 THR A C 1
ATOM 1317 O O . THR A 1 178 ? 5.687 -7.614 5.112 1.00 98.56 178 THR A O 1
ATOM 1320 N N . ARG A 1 179 ? 7.595 -8.550 4.403 1.00 98.25 179 ARG A N 1
ATOM 1321 C CA . ARG A 1 179 ? 6.982 -9.844 4.040 1.00 98.25 179 ARG A CA 1
ATOM 1322 C C . ARG A 1 179 ? 5.842 -9.695 3.031 1.00 98.25 179 ARG A C 1
ATOM 1324 O O . ARG A 1 179 ? 4.861 -10.425 3.101 1.00 98.25 179 ARG A O 1
ATOM 1331 N N . ASN A 1 180 ? 5.954 -8.729 2.125 1.00 98.75 180 ASN A N 1
ATOM 1332 C CA . ASN A 1 180 ? 5.013 -8.571 1.026 1.00 98.75 180 ASN A CA 1
ATOM 1333 C C . ASN A 1 180 ? 5.594 -9.167 -0.256 1.00 98.75 180 ASN A C 1
ATOM 1335 O O . ASN A 1 180 ? 6.816 -9.213 -0.442 1.00 98.75 180 ASN A O 1
ATOM 1339 N N . ILE A 1 181 ? 4.704 -9.577 -1.149 1.00 98.56 181 ILE A N 1
ATOM 1340 C CA . ILE A 1 181 ? 5.025 -9.920 -2.530 1.00 98.56 181 ILE A CA 1
ATOM 1341 C C . ILE A 1 181 ? 4.495 -8.786 -3.399 1.00 98.56 181 ILE A C 1
ATOM 1343 O O . ILE A 1 181 ? 3.298 -8.522 -3.392 1.00 98.56 181 ILE A O 1
ATOM 1347 N N . PHE A 1 182 ? 5.378 -8.120 -4.132 1.00 98.62 182 PHE A N 1
ATOM 1348 C CA . PHE A 1 182 ? 5.011 -7.170 -5.175 1.00 98.62 182 PHE A CA 1
ATOM 1349 C C . PHE A 1 182 ? 5.207 -7.851 -6.521 1.00 98.62 182 PHE A C 1
ATOM 1351 O O . PHE A 1 182 ? 6.318 -8.311 -6.801 1.00 98.62 182 PHE A O 1
ATOM 1358 N N . THR A 1 183 ? 4.168 -7.931 -7.349 1.00 97.69 183 THR A N 1
ATOM 1359 C CA . THR A 1 183 ? 4.298 -8.578 -8.658 1.00 97.69 183 THR A CA 1
ATOM 1360 C C . THR A 1 183 ? 3.417 -8.000 -9.744 1.00 97.69 183 THR A C 1
ATOM 1362 O O . THR A 1 183 ? 2.285 -7.619 -9.474 1.00 97.69 183 THR A O 1
ATOM 1365 N N . ASN A 1 184 ? 3.943 -7.901 -10.964 1.00 96.50 184 ASN A N 1
ATOM 1366 C CA . ASN A 1 184 ? 3.232 -7.356 -12.116 1.00 96.50 184 ASN A CA 1
ATOM 1367 C C . ASN A 1 184 ? 2.617 -5.967 -11.856 1.00 96.50 184 ASN A C 1
ATOM 1369 O O . ASN A 1 184 ? 1.535 -5.633 -12.335 1.00 96.50 184 ASN A O 1
ATOM 1373 N N . ASN A 1 185 ? 3.281 -5.151 -11.035 1.00 97.69 185 ASN A N 1
ATOM 1374 C CA . ASN A 1 185 ? 2.953 -3.736 -10.932 1.00 97.69 185 ASN A CA 1
ATOM 1375 C C . ASN A 1 185 ? 3.755 -2.983 -11.993 1.00 97.69 185 ASN A C 1
ATOM 1377 O O . ASN A 1 185 ? 4.878 -3.372 -12.316 1.00 97.69 185 ASN A O 1
ATOM 1381 N N . SER A 1 186 ? 3.197 -1.898 -12.521 1.00 96.88 186 SER A N 1
ATOM 1382 C CA . SER A 1 186 ? 3.805 -1.153 -13.627 1.00 96.88 186 SER A CA 1
ATOM 1383 C C . SER A 1 186 ? 3.574 0.352 -13.523 1.00 96.88 186 SER A C 1
ATOM 1385 O O . SER A 1 186 ? 2.614 0.810 -12.898 1.00 96.88 186 SER A O 1
ATOM 1387 N N . THR A 1 187 ? 4.494 1.122 -14.104 1.00 96.38 187 THR A N 1
ATOM 1388 C CA . THR A 1 187 ? 4.390 2.578 -14.276 1.00 96.38 187 THR A CA 1
ATOM 1389 C C . THR A 1 187 ? 5.126 3.032 -15.530 1.00 96.38 187 THR A C 1
ATOM 1391 O O . THR A 1 187 ? 5.920 2.255 -16.064 1.00 96.38 187 THR A O 1
ATOM 1394 N N . ASP A 1 188 ? 4.910 4.275 -15.973 1.00 94.88 188 ASP A N 1
ATOM 1395 C CA . ASP A 1 188 ? 5.605 4.801 -17.156 1.00 94.88 188 ASP A CA 1
ATOM 1396 C C . ASP A 1 188 ? 6.974 5.441 -16.822 1.00 94.88 188 ASP A C 1
ATOM 1398 O O . ASP A 1 188 ? 7.800 5.581 -17.725 1.00 94.88 188 ASP A O 1
ATOM 1402 N N . GLU A 1 189 ? 7.258 5.816 -15.559 1.00 91.88 189 GLU A N 1
ATOM 1403 C CA . GLU A 1 189 ? 8.536 6.459 -15.170 1.00 91.88 189 GLU A CA 1
ATOM 1404 C C . GLU A 1 189 ? 9.402 5.673 -14.161 1.00 91.88 189 GLU A C 1
ATOM 1406 O O . GLU A 1 189 ? 10.606 5.928 -14.072 1.00 91.88 189 GLU A O 1
ATOM 1411 N N . GLY A 1 190 ? 8.841 4.735 -13.388 1.00 89.62 190 GLY A N 1
ATOM 1412 C CA . GLY A 1 190 ? 9.592 3.801 -12.536 1.00 89.62 190 GLY A CA 1
ATOM 1413 C C . GLY A 1 190 ? 9.139 3.703 -11.071 1.00 89.62 190 GLY A C 1
ATOM 1414 O O . GLY A 1 190 ? 8.219 4.369 -10.591 1.00 89.62 190 GLY A O 1
ATOM 1415 N N . GLY A 1 191 ? 9.819 2.848 -10.302 1.00 92.56 191 GLY A N 1
ATOM 1416 C CA . GLY A 1 191 ? 9.354 2.454 -8.969 1.00 92.56 191 GLY A CA 1
ATOM 1417 C C . GLY A 1 191 ? 8.085 1.612 -9.069 1.00 92.56 191 GLY A C 1
ATOM 1418 O O . GLY A 1 191 ? 7.121 1.873 -8.348 1.00 92.56 191 GLY A O 1
ATOM 1419 N N . ASN A 1 192 ? 8.063 0.654 -10.001 1.00 95.62 192 ASN A N 1
ATOM 1420 C CA . ASN A 1 192 ? 6.849 -0.072 -10.360 1.00 95.62 192 ASN A CA 1
ATOM 1421 C C . ASN A 1 192 ? 6.273 -0.849 -9.176 1.00 95.62 192 ASN A C 1
ATOM 1423 O O . ASN A 1 192 ? 5.083 -0.738 -8.895 1.00 95.62 192 ASN A O 1
ATOM 1427 N N . ALA A 1 193 ? 7.114 -1.568 -8.429 1.00 97.00 193 ALA A N 1
ATOM 1428 C CA . ALA A 1 193 ? 6.691 -2.208 -7.188 1.00 97.00 193 ALA A CA 1
ATOM 1429 C C . ALA A 1 193 ? 6.498 -1.169 -6.081 1.00 97.00 193 ALA A C 1
ATOM 1431 O O . ALA A 1 193 ? 5.445 -1.126 -5.443 1.00 97.00 193 ALA A O 1
ATOM 1432 N N . ALA A 1 194 ? 7.512 -0.331 -5.842 1.00 97.88 194 ALA A N 1
ATOM 1433 C CA . ALA A 1 194 ? 7.458 0.665 -4.784 1.00 97.88 194 ALA A CA 1
ATOM 1434 C C . ALA A 1 194 ? 8.295 1.924 -5.062 1.00 97.88 194 ALA A C 1
ATOM 1436 O O . ALA A 1 194 ? 9.457 1.868 -5.472 1.00 97.88 194 ALA A O 1
ATOM 1437 N N . ARG A 1 195 ? 7.720 3.076 -4.711 1.00 97.19 195 ARG A N 1
ATOM 1438 C CA . ARG A 1 195 ? 8.347 4.401 -4.707 1.00 97.19 195 ARG A CA 1
ATOM 1439 C C . ARG A 1 195 ? 8.388 4.938 -3.277 1.00 97.19 195 ARG A C 1
ATOM 1441 O O . ARG A 1 195 ? 7.344 5.246 -2.705 1.00 97.19 195 ARG A O 1
ATOM 1448 N N . LEU A 1 196 ? 9.584 5.067 -2.703 1.00 96.44 196 LEU A N 1
ATOM 1449 C CA . LEU A 1 196 ? 9.799 5.552 -1.335 1.00 96.44 196 LEU A CA 1
ATOM 1450 C C . LEU A 1 196 ? 10.520 6.904 -1.379 1.00 96.44 196 LEU A C 1
ATOM 1452 O O . LEU A 1 196 ? 11.700 6.964 -1.729 1.00 96.44 196 LEU A O 1
ATOM 1456 N N . ASN A 1 197 ? 9.810 7.993 -1.075 1.00 95.12 197 ASN A N 1
ATOM 1457 C CA . ASN A 1 197 ? 10.356 9.345 -1.204 1.00 95.12 197 ASN A CA 1
ATOM 1458 C C . ASN A 1 197 ? 11.057 9.829 0.078 1.00 95.12 197 ASN A C 1
ATOM 1460 O O . ASN A 1 197 ? 12.280 9.775 0.157 1.00 95.12 197 ASN A O 1
ATOM 1464 N N . HIS A 1 198 ? 10.301 10.341 1.051 1.00 93.12 198 HIS A N 1
ATOM 1465 C CA . HIS A 1 198 ? 10.814 10.868 2.318 1.00 93.12 198 HIS A CA 1
ATOM 1466 C C . HIS A 1 198 ? 10.432 9.967 3.500 1.00 93.12 198 HIS A C 1
ATOM 1468 O O . HIS A 1 198 ? 9.563 9.095 3.406 1.00 93.12 198 HIS A O 1
ATOM 1474 N N . GLY A 1 199 ? 11.056 10.239 4.646 1.00 91.06 199 GLY A N 1
ATOM 1475 C CA . GLY A 1 199 ? 10.823 9.522 5.893 1.00 91.06 199 GLY A CA 1
ATOM 1476 C C . GLY A 1 199 ? 11.829 8.393 6.087 1.00 91.06 199 GLY A C 1
ATOM 1477 O O . GLY A 1 199 ? 12.968 8.501 5.650 1.00 91.06 199 GLY A O 1
ATOM 1478 N N . GLY A 1 200 ? 11.412 7.319 6.756 1.00 93.56 200 GLY A N 1
ATOM 1479 C CA . GLY A 1 200 ? 12.304 6.290 7.304 1.00 93.56 200 GLY A CA 1
ATOM 1480 C C . GLY A 1 200 ? 11.689 4.894 7.288 1.00 93.56 200 GLY A C 1
ATOM 1481 O O . GLY A 1 200 ? 11.737 4.176 8.284 1.00 93.56 200 GLY A O 1
ATOM 1482 N N . ILE A 1 201 ? 11.047 4.525 6.176 1.00 96.00 201 ILE A N 1
ATOM 1483 C CA . ILE A 1 201 ? 10.515 3.172 5.966 1.00 96.00 201 ILE A CA 1
ATOM 1484 C C . ILE A 1 201 ? 11.626 2.118 6.016 1.00 96.00 201 ILE A C 1
ATOM 1486 O O . ILE A 1 201 ? 12.632 2.178 5.304 1.00 96.00 201 ILE A O 1
ATOM 1490 N N . ASN A 1 202 ? 11.352 1.108 6.827 1.00 97.25 202 ASN A N 1
ATOM 1491 C CA . ASN A 1 202 ? 12.044 -0.161 6.922 1.00 97.25 202 ASN A CA 1
ATOM 1492 C C . ASN A 1 202 ? 11.446 -1.158 5.915 1.00 97.25 202 ASN A C 1
ATOM 1494 O O . ASN A 1 202 ? 10.401 -1.756 6.175 1.00 97.25 202 ASN A O 1
ATOM 1498 N N . PHE A 1 203 ? 12.078 -1.318 4.757 1.00 98.00 203 PHE A N 1
ATOM 1499 C CA . PHE A 1 203 ? 11.604 -2.176 3.673 1.00 98.00 203 PHE A CA 1
ATOM 1500 C C . PHE A 1 203 ? 12.339 -3.523 3.718 1.00 98.00 203 PHE A C 1
ATOM 1502 O O . PHE A 1 203 ? 13.475 -3.628 3.237 1.00 98.00 203 PHE A O 1
ATOM 1509 N N . TYR A 1 204 ? 11.723 -4.542 4.336 1.00 96.12 204 TYR A N 1
ATOM 1510 C CA . TYR A 1 204 ? 12.398 -5.803 4.684 1.00 96.12 204 TYR A CA 1
ATOM 1511 C C . TYR A 1 204 ? 11.685 -7.078 4.260 1.00 96.12 204 TYR A C 1
ATOM 1513 O O . TYR A 1 204 ? 10.477 -7.205 4.429 1.00 96.12 204 TYR A O 1
ATOM 1521 N N . ASN A 1 205 ? 12.450 -8.101 3.876 1.00 97.94 205 ASN A N 1
ATOM 1522 C CA . ASN A 1 205 ? 11.917 -9.443 3.614 1.00 97.94 205 ASN A CA 1
ATOM 1523 C C . ASN A 1 205 ? 10.786 -9.445 2.574 1.00 97.94 205 ASN A C 1
ATOM 1525 O O . ASN A 1 205 ? 9.881 -10.272 2.656 1.00 97.94 205 ASN A O 1
ATOM 1529 N N . ASN A 1 206 ? 10.793 -8.496 1.639 1.00 98.44 206 ASN A N 1
ATOM 1530 C CA . ASN A 1 206 ? 9.830 -8.458 0.548 1.00 98.44 206 ASN A CA 1
ATOM 1531 C C . ASN A 1 206 ? 10.384 -9.205 -0.664 1.00 98.44 206 ASN A C 1
ATOM 1533 O O . ASN A 1 206 ? 11.600 -9.296 -0.849 1.00 98.44 206 ASN A O 1
ATOM 1537 N N . THR A 1 207 ? 9.479 -9.705 -1.497 1.00 97.19 207 THR A N 1
ATOM 1538 C CA . THR A 1 207 ? 9.803 -10.255 -2.816 1.00 97.19 207 THR A CA 1
ATOM 1539 C C . THR A 1 207 ? 9.213 -9.339 -3.877 1.00 97.19 207 THR A C 1
ATOM 1541 O O . THR A 1 207 ? 8.010 -9.098 -3.867 1.00 97.19 207 THR A O 1
ATOM 1544 N N . LEU A 1 208 ? 10.055 -8.790 -4.746 1.00 96.62 208 LEU A N 1
ATOM 1545 C CA . LEU A 1 208 ? 9.671 -7.955 -5.881 1.00 96.62 208 LEU A CA 1
ATOM 1546 C C . LEU A 1 208 ? 9.987 -8.764 -7.138 1.00 96.62 208 LEU A C 1
ATOM 1548 O O . LEU A 1 208 ? 11.154 -9.036 -7.426 1.00 96.62 208 LEU A O 1
ATOM 1552 N N . TRP A 1 209 ? 8.943 -9.203 -7.826 1.00 93.25 209 TRP A N 1
ATOM 1553 C CA . TRP A 1 209 ? 9.032 -10.140 -8.941 1.00 93.25 209 TRP A CA 1
ATOM 1554 C C . TRP A 1 209 ? 8.175 -9.661 -10.109 1.00 93.25 209 TRP A C 1
ATOM 1556 O O . TRP A 1 209 ? 7.012 -9.363 -9.876 1.00 93.25 209 TRP A O 1
ATOM 1566 N N . GLU A 1 210 ? 8.708 -9.560 -11.326 1.00 92.00 210 GLU A N 1
ATOM 1567 C CA . GLU A 1 210 ? 7.971 -9.037 -12.496 1.00 92.00 210 GLU A CA 1
ATOM 1568 C C . GLU A 1 210 ? 7.473 -7.594 -12.296 1.00 92.00 210 GLU A C 1
ATOM 1570 O O . GLU A 1 210 ? 6.323 -7.262 -12.554 1.00 92.00 210 GLU A O 1
ATOM 1575 N N . ASN A 1 211 ? 8.319 -6.709 -11.770 1.00 89.19 211 ASN A N 1
ATOM 1576 C CA . ASN A 1 211 ? 8.070 -5.267 -11.734 1.00 89.19 211 ASN A CA 1
ATOM 1577 C C . ASN A 1 211 ? 9.312 -4.537 -12.264 1.00 89.19 211 ASN A C 1
ATOM 1579 O O . ASN A 1 211 ? 10.251 -4.305 -11.506 1.00 89.19 211 ASN A O 1
ATOM 1583 N N . ASP A 1 212 ? 9.343 -4.146 -13.534 1.00 85.50 212 ASP A N 1
ATOM 1584 C CA . ASP A 1 212 ? 10.462 -3.373 -14.108 1.00 85.50 212 ASP A CA 1
ATOM 1585 C C . ASP A 1 212 ? 10.771 -2.107 -13.295 1.00 85.50 212 ASP A C 1
ATOM 1587 O O . ASP A 1 212 ? 9.879 -1.559 -12.657 1.00 85.50 212 ASP A O 1
ATOM 1591 N N . ASN A 1 213 ? 12.024 -1.646 -13.230 1.00 87.69 213 ASN A N 1
ATOM 1592 C CA . ASN A 1 213 ? 12.417 -0.528 -12.348 1.00 87.69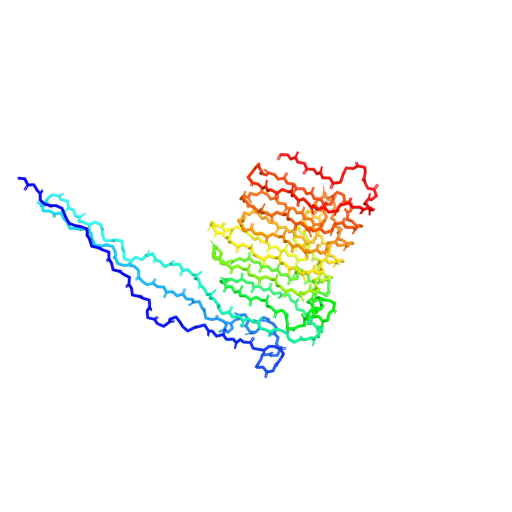 213 ASN A CA 1
ATOM 1593 C C . ASN A 1 213 ? 11.790 -0.632 -10.936 1.00 87.69 213 ASN A C 1
ATOM 1595 O O . ASN A 1 213 ? 11.130 0.301 -10.461 1.00 87.69 213 ASN A O 1
ATOM 1599 N N . SER A 1 214 ? 11.914 -1.804 -10.294 1.00 91.56 214 SER A N 1
ATOM 1600 C CA . SER A 1 214 ? 11.007 -2.251 -9.227 1.00 91.56 214 SER A CA 1
ATOM 1601 C C . SER A 1 214 ? 10.921 -1.285 -8.050 1.00 91.56 214 SER A C 1
ATOM 1603 O O . SER A 1 214 ? 9.828 -0.909 -7.622 1.00 91.56 214 SER A O 1
ATOM 1605 N N . LEU A 1 215 ? 12.072 -0.906 -7.493 1.00 94.44 215 LEU A N 1
ATOM 1606 C CA . LEU A 1 215 ? 12.157 -0.136 -6.258 1.00 94.44 215 LEU A CA 1
ATOM 1607 C C . LEU A 1 215 ? 12.925 1.158 -6.486 1.00 94.44 215 LEU A C 1
ATOM 1609 O O . LEU A 1 215 ? 14.084 1.136 -6.896 1.00 94.44 215 LEU A O 1
ATOM 1613 N N . TYR A 1 216 ? 12.312 2.283 -6.127 1.00 95.06 216 TYR A N 1
ATOM 1614 C CA . TYR A 1 216 ? 12.954 3.586 -6.241 1.00 95.06 216 TYR A CA 1
ATOM 1615 C C . TYR A 1 216 ? 12.891 4.363 -4.920 1.00 95.06 216 TYR A C 1
ATOM 1617 O O . TYR A 1 216 ? 11.822 4.790 -4.478 1.00 95.06 216 TYR A O 1
ATOM 1625 N N . VAL A 1 217 ? 14.063 4.580 -4.318 1.00 95.25 217 VAL A N 1
ATOM 1626 C CA . VAL A 1 217 ? 14.275 5.203 -3.002 1.00 95.25 217 VAL A CA 1
ATOM 1627 C C . VAL A 1 217 ? 14.892 6.604 -3.150 1.00 95.25 217 VAL A C 1
ATOM 1629 O O . VAL A 1 217 ? 15.834 6.760 -3.924 1.00 95.25 217 VAL A O 1
ATOM 1632 N N . ARG A 1 218 ? 14.382 7.618 -2.424 1.00 94.31 218 ARG A N 1
ATOM 1633 C CA . ARG A 1 218 ? 14.885 9.019 -2.468 1.00 94.31 218 ARG A CA 1
ATOM 1634 C C . ARG A 1 218 ? 15.379 9.604 -1.142 1.00 94.31 218 ARG A C 1
ATOM 1636 O O . ARG A 1 218 ? 15.656 10.799 -1.057 1.00 94.31 218 ARG A O 1
ATOM 1643 N N . SER A 1 219 ? 15.413 8.805 -0.082 1.00 92.25 219 SER A N 1
ATOM 1644 C CA . SER A 1 219 ? 15.866 9.243 1.240 1.00 92.25 219 SER A CA 1
ATOM 1645 C C . SER A 1 219 ? 16.845 8.231 1.811 1.00 92.25 219 SER A C 1
ATOM 1647 O O . SER A 1 219 ? 16.582 7.026 1.806 1.00 92.25 219 SER A O 1
ATOM 1649 N N . SER A 1 220 ? 17.958 8.729 2.353 1.00 92.62 220 SER A N 1
ATOM 1650 C CA . SER A 1 220 ? 18.988 7.922 3.015 1.00 92.62 220 SER A CA 1
ATOM 1651 C C . SER A 1 220 ? 18.554 7.350 4.367 1.00 92.62 220 SER A C 1
ATOM 1653 O O . SER A 1 220 ? 19.261 6.524 4.952 1.00 92.62 220 SER A O 1
ATOM 1655 N N . ASP A 1 221 ? 17.409 7.791 4.881 1.00 93.81 221 ASP A N 1
ATOM 1656 C CA . ASP A 1 221 ? 16.840 7.282 6.127 1.00 93.81 221 ASP A CA 1
ATOM 1657 C C . ASP A 1 221 ? 16.084 5.963 5.912 1.00 93.81 221 ASP A C 1
ATOM 1659 O O . ASP A 1 221 ? 15.971 5.163 6.845 1.00 93.81 221 ASP A O 1
ATOM 1663 N N . HIS A 1 222 ? 15.646 5.679 4.678 1.00 95.19 222 HIS A N 1
ATOM 1664 C CA . HIS A 1 222 ? 15.072 4.385 4.322 1.00 95.19 222 HIS A CA 1
ATOM 1665 C C . HIS A 1 222 ? 16.092 3.254 4.477 1.00 95.19 222 HIS A C 1
ATOM 1667 O O . HIS A 1 222 ? 17.291 3.403 4.228 1.00 95.19 222 HIS A O 1
ATOM 1673 N N . ARG A 1 223 ? 15.602 2.082 4.881 1.00 96.31 223 ARG A N 1
ATOM 1674 C CA . ARG A 1 223 ? 16.424 0.888 5.096 1.00 96.31 223 ARG A CA 1
ATOM 1675 C C . ARG A 1 223 ? 15.895 -0.242 4.233 1.00 96.31 223 ARG A C 1
ATOM 1677 O O . ARG A 1 223 ? 14.788 -0.715 4.458 1.00 96.31 223 ARG A O 1
ATOM 1684 N N . ILE A 1 224 ? 16.694 -0.674 3.261 1.00 95.94 224 ILE A N 1
ATOM 1685 C CA . ILE A 1 224 ? 16.342 -1.740 2.317 1.00 95.94 224 ILE A CA 1
ATOM 1686 C C . ILE A 1 224 ? 17.202 -2.959 2.647 1.00 95.94 224 ILE A C 1
ATOM 1688 O O . ILE A 1 224 ? 18.402 -2.960 2.381 1.00 95.94 224 ILE A O 1
ATOM 1692 N N . ILE A 1 225 ? 16.625 -3.970 3.298 1.00 94.00 225 ILE A N 1
ATOM 1693 C CA . ILE A 1 225 ? 17.389 -5.114 3.830 1.00 94.00 225 ILE A CA 1
ATOM 1694 C C . ILE A 1 225 ? 16.647 -6.421 3.543 1.00 94.00 225 ILE A C 1
ATOM 1696 O O . ILE A 1 225 ? 15.437 -6.499 3.712 1.00 94.00 225 ILE A O 1
ATOM 1700 N N . ASN A 1 226 ? 17.382 -7.468 3.158 1.00 95.88 226 ASN A N 1
ATOM 1701 C CA . ASN A 1 226 ? 16.860 -8.831 2.987 1.00 95.88 226 ASN A CA 1
ATOM 1702 C C . ASN A 1 226 ? 15.662 -8.943 2.028 1.00 95.88 226 ASN A C 1
ATOM 1704 O O . ASN A 1 226 ? 14.759 -9.738 2.259 1.00 95.88 226 ASN A O 1
ATOM 1708 N N . ASN A 1 227 ? 15.635 -8.150 0.958 1.00 95.81 227 ASN A N 1
ATOM 1709 C CA . ASN A 1 227 ? 14.613 -8.280 -0.078 1.00 95.81 227 ASN A CA 1
ATOM 1710 C C . ASN A 1 227 ? 15.123 -9.168 -1.214 1.00 95.81 227 ASN A C 1
ATOM 1712 O O . ASN A 1 227 ? 16.318 -9.178 -1.512 1.00 95.81 227 ASN A O 1
ATOM 1716 N N . ILE A 1 228 ? 14.206 -9.885 -1.853 1.00 94.38 228 ILE A N 1
ATOM 1717 C CA . ILE A 1 228 ? 14.449 -10.616 -3.095 1.00 94.38 228 ILE A CA 1
ATOM 1718 C C . ILE A 1 228 ? 13.897 -9.751 -4.222 1.00 94.38 228 ILE A C 1
ATOM 1720 O O . ILE A 1 228 ? 12.730 -9.375 -4.179 1.00 94.38 228 ILE A O 1
ATOM 1724 N N . ILE A 1 229 ? 14.728 -9.424 -5.208 1.00 91.81 229 ILE A N 1
ATOM 1725 C CA . ILE A 1 229 ? 14.307 -8.698 -6.409 1.00 91.81 229 ILE A CA 1
ATOM 1726 C C . ILE A 1 229 ? 14.763 -9.522 -7.609 1.00 91.81 229 ILE A C 1
ATOM 1728 O O . ILE A 1 229 ? 15.959 -9.776 -7.756 1.00 91.81 229 ILE A O 1
ATOM 1732 N N . TRP A 1 230 ? 13.810 -10.031 -8.386 1.00 84.62 230 TRP A N 1
ATOM 1733 C CA . TRP A 1 230 ? 14.046 -11.064 -9.399 1.00 84.62 230 TRP A CA 1
ATOM 1734 C C . TRP A 1 230 ? 13.110 -10.890 -10.602 1.00 84.62 230 TRP A C 1
ATOM 1736 O O . TRP A 1 230 ? 12.014 -10.377 -10.425 1.00 84.62 230 TRP A O 1
ATOM 1746 N N . ASP A 1 231 ? 13.531 -11.341 -11.789 1.00 78.56 231 ASP A N 1
ATOM 1747 C CA . ASP A 1 231 ? 12.727 -11.358 -13.031 1.00 78.56 231 ASP A CA 1
ATOM 1748 C C . ASP A 1 231 ? 12.030 -10.028 -13.332 1.00 78.56 231 ASP A C 1
ATOM 1750 O O . ASP A 1 231 ? 10.817 -9.947 -13.457 1.00 78.56 231 ASP A O 1
ATOM 1754 N N . ASN A 1 232 ? 12.805 -8.953 -13.349 1.00 70.88 232 ASN A N 1
ATOM 1755 C CA . ASN A 1 232 ? 12.331 -7.672 -13.850 1.00 70.88 232 ASN A CA 1
ATOM 1756 C C . ASN A 1 232 ? 13.143 -7.446 -15.134 1.00 70.88 232 ASN A C 1
ATOM 1758 O O . ASN A 1 232 ? 14.361 -7.638 -15.121 1.00 70.88 232 ASN A O 1
ATOM 1762 N N . ASP A 1 233 ? 12.494 -7.159 -16.252 1.00 68.25 233 ASP A N 1
ATOM 1763 C CA . ASP A 1 233 ? 13.107 -7.153 -17.585 1.00 68.25 233 ASP A CA 1
ATOM 1764 C C . ASP A 1 233 ? 14.174 -6.048 -17.738 1.00 68.25 233 ASP A C 1
ATOM 1766 O O . ASP A 1 233 ? 15.024 -6.109 -18.632 1.00 68.25 233 ASP A O 1
ATOM 1770 N N . ASP A 1 234 ? 14.204 -5.081 -16.815 1.00 62.19 234 ASP A N 1
ATOM 1771 C CA . ASP A 1 234 ? 15.213 -4.027 -16.750 1.00 62.19 234 ASP A CA 1
ATOM 1772 C C . ASP A 1 234 ? 16.502 -4.425 -16.010 1.00 62.19 234 ASP A C 1
ATOM 1774 O O . ASP A 1 234 ? 16.505 -4.999 -14.921 1.00 62.19 234 ASP A O 1
ATOM 1778 N N . HIS A 1 235 ? 17.645 -4.015 -16.569 1.00 61.62 235 HIS A N 1
ATOM 1779 C CA . HIS A 1 235 ? 18.975 -4.222 -15.979 1.00 61.62 235 HIS A CA 1
ATOM 1780 C C . HIS A 1 235 ? 19.231 -3.412 -14.689 1.00 61.62 235 HIS A C 1
ATOM 1782 O O . HIS A 1 235 ? 20.259 -3.622 -14.037 1.00 61.62 235 HIS A O 1
ATOM 1788 N N . GLU A 1 236 ? 18.327 -2.499 -14.314 1.00 58.84 236 GLU A N 1
ATOM 1789 C CA . GLU A 1 236 ? 18.413 -1.660 -13.115 1.00 58.84 236 GLU A CA 1
ATOM 1790 C C . GLU A 1 236 ? 17.207 -1.900 -12.187 1.00 58.84 236 GLU A C 1
ATOM 1792 O O . GLU A 1 236 ? 16.143 -1.302 -12.297 1.00 58.84 236 GLU A O 1
ATOM 1797 N N . PHE A 1 237 ? 17.385 -2.823 -11.242 1.00 72.12 237 PHE A N 1
ATOM 1798 C CA . PHE A 1 237 ? 16.322 -3.300 -10.346 1.00 72.12 237 PHE A CA 1
ATOM 1799 C C . PHE A 1 237 ? 15.995 -2.355 -9.181 1.00 72.12 237 PHE A C 1
ATOM 1801 O O . PHE A 1 237 ? 14.895 -2.383 -8.623 1.00 72.12 237 PHE A O 1
ATOM 1808 N N . ILE A 1 238 ? 16.982 -1.558 -8.763 1.00 76.19 238 ILE A N 1
ATOM 1809 C CA . ILE A 1 238 ? 16.865 -0.613 -7.653 1.00 76.19 238 ILE A CA 1
ATOM 1810 C C . ILE A 1 238 ? 17.509 0.698 -8.075 1.00 76.19 238 ILE A C 1
ATOM 1812 O O . ILE A 1 238 ? 18.715 0.735 -8.316 1.00 76.19 238 ILE A O 1
ATOM 1816 N N . LEU A 1 239 ? 16.725 1.772 -8.056 1.00 75.25 239 LEU A N 1
ATOM 1817 C CA . LEU A 1 239 ? 17.221 3.126 -8.260 1.00 75.25 239 LEU A CA 1
ATOM 1818 C C . LEU A 1 239 ? 17.280 3.866 -6.917 1.00 75.25 239 LEU A C 1
ATOM 1820 O O . LEU A 1 239 ? 16.309 3.898 -6.155 1.00 75.25 239 LEU A O 1
ATOM 1824 N N . VAL A 1 240 ? 18.430 4.468 -6.621 1.00 71.31 240 VAL A N 1
ATOM 1825 C CA . VAL A 1 240 ? 18.658 5.271 -5.411 1.00 71.31 240 VAL A CA 1
ATOM 1826 C C . VAL A 1 240 ? 19.143 6.647 -5.845 1.00 71.31 240 VAL A C 1
ATOM 1828 O O . VAL A 1 240 ? 20.195 6.738 -6.475 1.00 71.31 240 VAL A O 1
ATOM 1831 N N . ASN A 1 241 ? 18.387 7.697 -5.509 1.00 63.53 241 ASN A N 1
ATOM 1832 C CA . ASN A 1 241 ? 18.769 9.097 -5.748 1.00 63.53 241 ASN A CA 1
ATOM 1833 C C . ASN A 1 241 ? 18.786 9.912 -4.460 1.00 63.53 241 ASN A C 1
ATOM 1835 O O . ASN A 1 241 ? 17.932 9.643 -3.587 1.00 63.53 241 ASN A O 1
#

InterPro domains:
  IPR011050 Pectin lyase fold/virulence factor [SSF51126] (48-233)
  IPR012334 Pectin lyase fold [G3DSA:2.160.20.10] (21-240)